Protein AF-0000000084920391 (afdb_homodimer)

Organism: Cellulophaga lytica (strain ATCC 23178 / DSM 7489 / JCM 8516 / NBRC 14961 / NCIMB 1423 / VKM B-1433 / Cy l20) (NCBI:txid867900)

Structure (mmCIF, N/CA/C/O backbone):
data_AF-0000000084920391-model_v1
#
loop_
_entity.id
_entity.type
_entity.pdbx_description
1 polymer 'GCN5-related N-acetyltransferase'
#
loop_
_atom_site.group_PDB
_atom_site.id
_atom_site.type_symbol
_atom_site.label_atom_id
_atom_site.label_alt_id
_atom_site.label_comp_id
_atom_site.label_asym_id
_atom_site.label_entity_id
_atom_site.label_seq_id
_atom_site.pdbx_PDB_ins_code
_atom_site.Cartn_x
_atom_site.Cartn_y
_atom_site.Cartn_z
_atom_site.occupancy
_atom_site.B_iso_or_equiv
_atom_site.auth_seq_id
_atom_site.auth_comp_id
_atom_site.auth_asym_id
_atom_site.auth_atom_id
_atom_site.pdbx_PDB_model_num
ATOM 1 N N . MET A 1 1 ? 9.086 1.323 -17.797 1 44.91 1 MET A N 1
ATOM 2 C CA . MET A 1 1 ? 9.961 0.216 -18.188 1 44.91 1 MET A CA 1
ATOM 3 C C . MET A 1 1 ? 9.141 -0.984 -18.656 1 44.91 1 MET A C 1
ATOM 5 O O . MET A 1 1 ? 8.188 -1.39 -17.984 1 44.91 1 MET A O 1
ATOM 9 N N . ILE A 1 2 ? 9.18 -1.158 -19.969 1 53.44 2 ILE A N 1
ATOM 10 C CA . ILE A 1 2 ? 8.594 -2.352 -20.562 1 53.44 2 ILE A CA 1
ATOM 11 C C . ILE A 1 2 ? 9.312 -3.596 -20.047 1 53.44 2 ILE A C 1
ATOM 13 O O . ILE A 1 2 ? 10.547 -3.686 -20.125 1 53.44 2 ILE A O 1
ATOM 17 N N . HIS A 1 3 ? 8.734 -4.176 -18.906 1 64.56 3 HIS A N 1
ATOM 18 C CA . HIS A 1 3 ? 9.336 -5.414 -18.422 1 64.56 3 HIS A CA 1
ATOM 19 C C . HIS A 1 3 ? 9.148 -6.547 -19.422 1 64.56 3 HIS A C 1
ATOM 21 O O . HIS A 1 3 ? 8.055 -6.742 -19.953 1 64.56 3 HIS A O 1
ATOM 27 N N . ASN A 1 4 ? 10.172 -6.832 -20.219 1 66.38 4 ASN A N 1
ATOM 28 C CA . ASN A 1 4 ? 10.102 -7.961 -21.141 1 66.38 4 ASN A CA 1
ATOM 29 C C . ASN A 1 4 ? 9.984 -9.289 -20.391 1 66.38 4 ASN A C 1
ATOM 31 O O . ASN A 1 4 ? 10.984 -9.82 -19.906 1 66.38 4 ASN A O 1
ATOM 35 N N . VAL A 1 5 ? 8.773 -9.734 -20.203 1 73.75 5 VAL A N 1
ATOM 36 C CA . VAL A 1 5 ? 8.523 -10.93 -19.406 1 73.75 5 VAL A CA 1
ATOM 37 C C . VAL A 1 5 ? 8.305 -12.133 -20.312 1 73.75 5 VAL A C 1
ATOM 39 O O . VAL A 1 5 ? 7.66 -13.109 -19.922 1 73.75 5 VAL A O 1
ATOM 42 N N . ASP A 1 6 ? 8.867 -12.258 -21.5 1 72.81 6 ASP A N 1
ATOM 43 C CA . ASP A 1 6 ? 8.539 -13.266 -22.5 1 72.81 6 ASP A CA 1
ATOM 44 C C . ASP A 1 6 ? 9.109 -14.633 -22.109 1 72.81 6 ASP A C 1
ATOM 46 O O . ASP A 1 6 ? 8.641 -15.664 -22.594 1 72.81 6 ASP A O 1
ATOM 50 N N . ASN A 1 7 ? 9.742 -14.773 -21.016 1 76.31 7 ASN A N 1
ATOM 51 C CA . ASN A 1 7 ? 10.43 -16.047 -20.859 1 76.31 7 ASN A CA 1
ATOM 52 C C . ASN A 1 7 ? 10.352 -16.547 -19.422 1 76.31 7 ASN A C 1
ATOM 54 O O . ASN A 1 7 ? 11.266 -17.219 -18.938 1 76.31 7 ASN A O 1
ATOM 58 N N . LEU A 1 8 ? 9.266 -16.344 -18.812 1 94.94 8 LEU A N 1
ATOM 59 C CA . LEU A 1 8 ? 9.18 -16.891 -17.469 1 94.94 8 LEU A CA 1
ATOM 60 C C . LEU A 1 8 ? 8.602 -18.312 -17.5 1 94.94 8 LEU A C 1
ATOM 62 O O . LEU A 1 8 ? 7.383 -18.484 -17.422 1 94.94 8 LEU A O 1
ATOM 66 N N . LYS A 1 9 ? 9.562 -19.281 -17.656 1 95.81 9 LYS A N 1
ATOM 67 C CA . LYS A 1 9 ? 9.109 -20.672 -17.766 1 95.81 9 LYS A CA 1
ATOM 68 C C . LYS A 1 9 ? 10.188 -21.641 -17.297 1 95.81 9 LYS A C 1
ATOM 70 O O . LYS A 1 9 ? 11.367 -21.297 -17.266 1 95.81 9 LYS A O 1
ATOM 75 N N . ASP A 1 10 ? 9.766 -22.781 -16.812 1 95.25 10 ASP A N 1
ATOM 76 C CA . ASP A 1 10 ? 10.602 -23.953 -16.609 1 95.25 10 ASP A CA 1
ATOM 77 C C . ASP A 1 10 ? 9.867 -25.234 -17.047 1 95.25 10 ASP A C 1
ATOM 79 O O . ASP A 1 10 ? 8.992 -25.172 -17.906 1 95.25 10 ASP A O 1
ATOM 83 N N . ASN A 1 11 ? 10.312 -26.375 -16.562 1 95.88 11 ASN A N 1
ATOM 84 C CA . ASN A 1 11 ? 9.727 -27.625 -17.031 1 95.88 11 ASN A CA 1
ATOM 85 C C . ASN A 1 11 ? 8.383 -27.906 -16.359 1 95.88 11 ASN A C 1
ATOM 87 O O . ASN A 1 11 ? 7.672 -28.828 -16.75 1 95.88 11 ASN A O 1
ATOM 91 N N . VAL A 1 12 ? 7.992 -27.047 -15.445 1 96.94 12 VAL A N 1
ATOM 92 C CA . VAL A 1 12 ? 6.777 -27.297 -14.672 1 96.94 12 VAL A CA 1
ATOM 93 C C . VAL A 1 12 ? 5.727 -26.234 -15.008 1 96.94 12 VAL A C 1
ATOM 95 O O . VAL A 1 12 ? 4.555 -26.562 -15.195 1 96.94 12 VAL A O 1
ATOM 98 N N . VAL A 1 13 ? 6.164 -25 -15.164 1 98.12 13 VAL A N 1
ATOM 99 C CA . VAL A 1 13 ? 5.184 -23.922 -15.258 1 98.12 13 VAL A CA 1
ATOM 100 C C . VAL A 1 13 ? 5.688 -22.844 -16.234 1 98.12 13 VAL A C 1
ATOM 102 O O . VAL A 1 13 ? 6.895 -22.609 -16.328 1 98.12 13 VAL A O 1
ATOM 105 N N . GLN A 1 14 ? 4.77 -22.219 -16.969 1 97.88 14 GLN A N 1
ATOM 106 C CA . GLN A 1 14 ? 5.012 -21.062 -17.812 1 97.88 14 GLN A CA 1
ATOM 107 C C . GLN A 1 14 ? 4.059 -19.922 -17.469 1 97.88 14 GLN A C 1
ATOM 109 O O . GLN A 1 14 ? 2.859 -20.141 -17.281 1 97.88 14 GLN A O 1
ATOM 114 N N . LEU A 1 15 ? 4.625 -18.75 -17.344 1 98.31 15 LEU A N 1
ATOM 115 C CA . LEU A 1 15 ? 3.836 -17.547 -17.141 1 98.31 15 LEU A CA 1
ATOM 116 C C . LEU A 1 15 ? 3.703 -16.766 -18.453 1 98.31 15 LEU A C 1
ATOM 118 O O . LEU A 1 15 ? 4.707 -16.359 -19.047 1 98.31 15 LEU A O 1
ATOM 122 N N . ILE A 1 16 ? 2.473 -16.562 -18.844 1 97.25 16 ILE A N 1
ATOM 123 C CA . ILE A 1 16 ? 2.186 -15.914 -20.125 1 97.25 16 ILE A CA 1
ATOM 124 C C . ILE A 1 16 ? 1.481 -14.578 -19.875 1 97.25 16 ILE A C 1
ATOM 126 O O . ILE A 1 16 ? 0.445 -14.531 -19.203 1 97.25 16 ILE A O 1
ATOM 130 N N . PRO A 1 17 ? 2.021 -13.531 -20.422 1 96.5 17 PRO A N 1
ATOM 131 C CA . PRO A 1 17 ? 1.324 -12.258 -20.234 1 96.5 17 PRO A CA 1
ATOM 132 C C . PRO A 1 17 ? -0.152 -12.328 -20.609 1 96.5 17 PRO A C 1
ATOM 134 O O . PRO A 1 17 ? -0.493 -12.859 -21.672 1 96.5 17 PRO A O 1
ATOM 137 N N . LEU A 1 18 ? -1.004 -11.82 -19.781 1 96.5 18 LEU A N 1
ATOM 138 C CA . LEU A 1 18 ? -2.445 -11.898 -19.984 1 96.5 18 LEU A CA 1
ATOM 139 C C . LEU A 1 18 ? -2.861 -11.102 -21.219 1 96.5 18 LEU A C 1
ATOM 141 O O . LEU A 1 18 ? -2.355 -10 -21.453 1 96.5 18 LEU A O 1
ATOM 145 N N . LYS A 1 19 ? -3.711 -11.633 -21.906 1 96.44 19 LYS A N 1
ATOM 146 C CA . LYS A 1 19 ? -4.383 -11.016 -23.047 1 96.44 19 LYS A CA 1
ATOM 147 C C . LYS A 1 19 ? -5.875 -11.336 -23.047 1 96.44 19 LYS A C 1
ATOM 149 O O . LYS A 1 19 ? -6.34 -12.148 -22.234 1 96.44 19 LYS A O 1
ATOM 154 N N . GLU A 1 20 ? -6.559 -10.719 -23.922 1 97.25 20 GLU A N 1
ATOM 155 C CA . GLU A 1 20 ? -8.008 -10.883 -24 1 97.25 20 GLU A CA 1
ATOM 156 C C . GLU A 1 20 ? -8.383 -12.344 -24.219 1 97.25 20 GLU A C 1
ATOM 158 O O . GLU A 1 20 ? -9.375 -12.828 -23.672 1 97.25 20 GLU A O 1
ATOM 163 N N . LYS A 1 21 ? -7.637 -13.008 -24.953 1 97.5 21 LYS A N 1
ATOM 164 C CA . LYS A 1 21 ? -7.941 -14.398 -25.281 1 97.5 21 LYS A CA 1
ATOM 165 C C . LYS A 1 21 ? -7.961 -15.266 -24.016 1 97.5 21 LYS A C 1
ATOM 167 O O . LYS A 1 21 ? -8.57 -16.344 -24.016 1 97.5 21 LYS A O 1
ATOM 172 N N . HIS A 1 22 ? -7.289 -14.883 -23.016 1 98.31 22 HIS A N 1
ATOM 173 C CA . HIS A 1 22 ? -7.172 -15.695 -21.812 1 98.31 22 HIS A CA 1
ATOM 174 C C . HIS A 1 22 ? -8.461 -15.672 -21 1 98.31 22 HIS A C 1
ATOM 176 O O . HIS A 1 22 ? -8.648 -16.5 -20.094 1 98.31 22 HIS A O 1
ATOM 182 N N . ILE A 1 23 ? -9.344 -14.727 -21.312 1 98.62 23 ILE A N 1
ATOM 183 C CA . ILE A 1 23 ? -10.625 -14.68 -20.625 1 98.62 23 ILE A CA 1
ATOM 184 C C . ILE A 1 23 ? -11.352 -16.016 -20.781 1 98.62 23 ILE A C 1
ATOM 186 O O . ILE A 1 23 ? -11.742 -16.641 -19.797 1 98.62 23 ILE A O 1
ATOM 190 N N . ASP A 1 24 ? -11.414 -16.453 -22.016 1 98.44 24 ASP A N 1
ATOM 191 C CA . ASP A 1 24 ? -12.102 -17.719 -22.297 1 98.44 24 ASP A CA 1
ATOM 192 C C . ASP A 1 24 ? -11.32 -18.891 -21.734 1 98.44 24 ASP A C 1
ATOM 194 O O . ASP A 1 24 ? -11.914 -19.859 -21.234 1 98.44 24 ASP A O 1
ATOM 198 N N . LEU A 1 25 ? -10.047 -18.844 -21.797 1 98.31 25 LEU A N 1
ATOM 199 C CA . LEU A 1 25 ? -9.188 -19.938 -21.391 1 98.31 25 LEU A CA 1
ATOM 200 C C . LEU A 1 25 ? -9.188 -20.109 -19.875 1 98.31 25 LEU A C 1
ATOM 202 O O . LEU A 1 25 ? -9.023 -21.219 -19.359 1 98.31 25 LEU A O 1
ATOM 206 N N . LEU A 1 26 ? -9.453 -19.031 -19.125 1 98.69 26 LEU A N 1
ATOM 207 C CA . LEU A 1 26 ? -9.367 -19.047 -17.672 1 98.69 26 LEU A CA 1
ATOM 208 C C . LEU A 1 26 ? -10.75 -19.188 -17.047 1 98.69 26 LEU A C 1
ATOM 210 O O . LEU A 1 26 ? -10.867 -19.516 -15.852 1 98.69 26 LEU A O 1
ATOM 214 N N . TRP A 1 27 ? -11.82 -19 -17.812 1 98.69 27 TRP A N 1
ATOM 215 C CA . TRP A 1 27 ? -13.172 -19.016 -17.281 1 98.69 27 TRP A CA 1
ATOM 216 C C . TRP A 1 27 ? -13.477 -20.344 -16.594 1 98.69 27 TRP A C 1
ATOM 218 O O . TRP A 1 27 ? -14.008 -20.375 -15.484 1 98.69 27 TRP A O 1
ATOM 228 N N . PRO A 1 28 ? -13.086 -21.5 -17.219 1 98.12 28 PRO A N 1
ATOM 229 C CA . PRO A 1 28 ? -13.383 -22.781 -16.547 1 98.12 28 PRO A CA 1
ATOM 230 C C . PRO A 1 28 ? -12.695 -22.906 -15.195 1 98.12 28 PRO A C 1
ATOM 232 O O . PRO A 1 28 ? -13.211 -23.594 -14.305 1 98.12 28 PRO A O 1
ATOM 235 N N . ILE A 1 29 ? -11.602 -22.297 -15 1 98.12 29 ILE A N 1
ATOM 236 C CA . ILE A 1 29 ? -10.859 -22.328 -13.75 1 98.12 29 ILE A CA 1
ATOM 237 C C . ILE A 1 29 ? -11.492 -21.375 -12.742 1 98.12 29 ILE A C 1
ATOM 239 O O . ILE A 1 29 ? -11.695 -21.734 -11.578 1 98.12 29 ILE A O 1
ATOM 243 N N . ALA A 1 30 ? -11.812 -20.141 -13.227 1 98.19 30 ALA A N 1
ATOM 244 C CA . ALA A 1 30 ? -12.398 -19.109 -12.375 1 98.19 30 ALA A CA 1
ATOM 245 C C . ALA A 1 30 ? -13.664 -19.625 -11.695 1 98.19 30 ALA A C 1
ATOM 247 O O . ALA A 1 30 ? -13.953 -19.25 -10.555 1 98.19 30 ALA A O 1
ATOM 248 N N . GLN A 1 31 ? -14.297 -20.484 -12.352 1 97.81 31 GLN A N 1
ATOM 249 C CA . GLN A 1 31 ? -15.562 -21 -11.844 1 97.81 31 GLN A CA 1
ATOM 250 C C . GLN A 1 31 ? -15.344 -21.922 -10.648 1 97.81 31 GLN A C 1
ATOM 252 O O . GLN A 1 31 ? -16.297 -22.25 -9.922 1 97.81 31 GLN A O 1
ATOM 257 N N . GLN A 1 32 ? -14.156 -22.312 -10.438 1 97.19 32 GLN A N 1
ATOM 258 C CA . GLN A 1 32 ? -13.844 -23.266 -9.375 1 97.19 32 GLN A CA 1
ATOM 259 C C . GLN A 1 32 ? -13.273 -22.562 -8.148 1 97.19 32 GLN A C 1
ATOM 261 O O . GLN A 1 32 ? -13.008 -23.188 -7.125 1 97.19 32 GLN A O 1
ATOM 266 N N . ILE A 1 33 ? -13.148 -21.297 -8.281 1 95.62 33 ILE A N 1
ATOM 267 C CA . ILE A 1 33 ? -12.391 -20.578 -7.254 1 95.62 33 ILE A CA 1
ATOM 268 C C . ILE A 1 33 ? -13.203 -19.391 -6.742 1 95.62 33 ILE A C 1
ATOM 270 O O . ILE A 1 33 ? -13.906 -18.734 -7.512 1 95.62 33 ILE A O 1
ATOM 274 N N . ASP A 1 34 ? -13.102 -19.078 -5.473 1 96.44 34 ASP A N 1
ATOM 275 C CA . ASP A 1 34 ? -13.688 -17.891 -4.871 1 96.44 34 ASP A CA 1
ATOM 276 C C . ASP A 1 34 ? -12.609 -16.938 -4.371 1 96.44 34 ASP A C 1
ATOM 278 O O . ASP A 1 34 ? -12.258 -16.953 -3.191 1 96.44 34 ASP A O 1
ATOM 282 N N . VAL A 1 35 ? -12.172 -16.094 -5.234 1 95.06 35 VAL A N 1
ATOM 283 C CA . VAL A 1 35 ? -11.094 -15.164 -4.879 1 95.06 35 VAL A CA 1
ATOM 284 C C . VAL A 1 35 ? -11.617 -14.086 -3.936 1 95.06 35 VAL A C 1
ATOM 286 O O . VAL A 1 35 ? -10.844 -13.438 -3.232 1 95.06 35 VAL A O 1
ATOM 289 N N . HIS A 1 36 ? -12.93 -13.836 -3.932 1 96.38 36 HIS A N 1
ATOM 290 C CA . HIS A 1 36 ? -13.555 -12.789 -3.131 1 96.38 36 HIS A CA 1
ATOM 291 C C . HIS A 1 36 ? -13.586 -13.172 -1.655 1 96.38 36 HIS A C 1
ATOM 293 O O . HIS A 1 36 ? -13.836 -12.328 -0.794 1 96.38 36 HIS A O 1
ATOM 299 N N . LYS A 1 37 ? -13.297 -14.406 -1.36 1 96.56 37 LYS A N 1
ATOM 300 C CA . LYS A 1 37 ? -13.25 -14.898 0.015 1 96.56 37 LYS A CA 1
ATOM 301 C C . LYS A 1 37 ? -12.164 -14.188 0.817 1 96.56 37 LYS A C 1
ATOM 303 O O . LYS A 1 37 ? -12.367 -13.852 1.987 1 96.56 37 LYS A O 1
ATOM 308 N N . TYR A 1 38 ? -11.039 -13.883 0.144 1 96.56 38 TYR A N 1
ATOM 309 C CA . TYR A 1 38 ? -9.891 -13.352 0.865 1 96.56 38 TYR A CA 1
ATOM 310 C C . TYR A 1 38 ? -9.445 -12.016 0.275 1 96.56 38 TYR A C 1
ATOM 312 O O . TYR A 1 38 ? -8.422 -11.461 0.679 1 96.56 38 TYR A O 1
ATOM 320 N N . GLY A 1 39 ? -10.148 -11.516 -0.684 1 95.69 39 GLY A N 1
ATOM 321 C CA . GLY A 1 39 ? -9.773 -10.266 -1.318 1 95.69 39 GLY A CA 1
ATOM 322 C C . GLY A 1 39 ? -10.969 -9.477 -1.827 1 95.69 39 GLY A C 1
ATOM 323 O O . GLY A 1 39 ? -12.109 -9.922 -1.716 1 95.69 39 GLY A O 1
ATOM 324 N N . SER A 1 40 ? -10.648 -8.352 -2.418 1 94.5 40 SER A N 1
ATOM 325 C CA . SER A 1 40 ? -11.711 -7.438 -2.814 1 94.5 40 SER A CA 1
ATOM 326 C C . SER A 1 40 ? -12.195 -7.727 -4.234 1 94.5 40 SER A C 1
ATOM 328 O O . SER A 1 40 ? -13.18 -7.141 -4.691 1 94.5 40 SER A O 1
ATOM 330 N N . ASN A 1 41 ? -11.531 -8.609 -4.965 1 96.25 41 ASN A N 1
ATOM 331 C CA . ASN A 1 41 ? -11.898 -8.914 -6.344 1 96.25 41 ASN A CA 1
ATOM 332 C C . ASN A 1 41 ? -12.945 -10.023 -6.41 1 96.25 41 ASN A C 1
ATOM 334 O O . ASN A 1 41 ? -13.055 -10.836 -5.488 1 96.25 41 ASN A O 1
ATOM 338 N N . ASP A 1 42 ? -13.711 -9.984 -7.457 1 97.38 42 ASP A N 1
ATOM 339 C CA . ASP A 1 42 ? -14.75 -10.977 -7.719 1 97.38 42 ASP A CA 1
ATOM 340 C C . ASP A 1 42 ? -14.711 -11.438 -9.172 1 97.38 42 ASP A C 1
ATOM 342 O O . ASP A 1 42 ? -14.898 -10.633 -10.086 1 97.38 42 ASP A O 1
ATOM 346 N N . ILE A 1 43 ? -14.5 -12.703 -9.352 1 98.31 43 ILE A N 1
ATOM 347 C CA . ILE A 1 43 ? -14.422 -13.234 -10.711 1 98.31 43 ILE A CA 1
ATOM 348 C C . ILE A 1 43 ? -15.484 -14.312 -10.906 1 98.31 43 ILE A C 1
ATOM 350 O O . ILE A 1 43 ? -15.297 -15.258 -11.672 1 98.31 43 ILE A O 1
ATOM 354 N N . SER A 1 44 ? -16.594 -14.203 -10.203 1 97.62 44 SER A N 1
ATOM 355 C CA . SER A 1 44 ? -17.578 -15.266 -10.086 1 97.62 44 SER A CA 1
ATOM 356 C C . SER A 1 44 ? -18.469 -15.328 -11.32 1 97.62 44 SER A C 1
ATOM 358 O O . SER A 1 44 ? -19.219 -16.297 -11.508 1 97.62 44 SER A O 1
ATOM 360 N N . THR A 1 45 ? -18.5 -14.32 -12.156 1 98.44 45 THR A N 1
ATOM 361 C CA . THR A 1 45 ? -19.203 -14.336 -13.438 1 98.44 45 THR A CA 1
ATOM 362 C C . THR A 1 45 ? -18.25 -14.016 -14.578 1 98.44 45 THR A C 1
ATOM 364 O O . THR A 1 45 ? -17.188 -13.445 -14.359 1 98.44 45 THR A O 1
ATOM 367 N N . LEU A 1 46 ? -18.688 -14.391 -15.727 1 98.44 46 LEU A N 1
ATOM 368 C CA . LEU A 1 46 ? -17.844 -14.117 -16.891 1 98.44 46 LEU A CA 1
ATOM 369 C C . LEU A 1 46 ? -17.594 -12.617 -17.031 1 98.44 46 LEU A C 1
ATOM 371 O O . LEU A 1 46 ? -16.484 -12.195 -17.375 1 98.44 46 LEU A O 1
ATOM 375 N N . LYS A 1 47 ? -18.578 -11.867 -16.766 1 98.62 47 LYS A N 1
ATOM 376 C CA . LYS A 1 47 ? -18.453 -10.414 -16.828 1 98.62 47 LYS A CA 1
ATOM 377 C C . LYS A 1 47 ? -17.438 -9.906 -15.812 1 98.62 47 LYS A C 1
ATOM 379 O O . LYS A 1 47 ? -16.594 -9.055 -16.125 1 98.62 47 LYS A O 1
ATOM 384 N N . LYS A 1 48 ? -17.5 -10.445 -14.648 1 98.44 48 LYS A N 1
ATOM 385 C CA . LYS A 1 48 ? -16.594 -10.031 -13.586 1 98.44 48 LYS A CA 1
ATOM 386 C C . LYS A 1 48 ? -15.156 -10.453 -13.891 1 98.44 48 LYS A C 1
ATOM 388 O O . LYS A 1 48 ? -14.219 -9.688 -13.656 1 98.44 48 LYS A O 1
ATOM 393 N N . LEU A 1 49 ? -15.039 -11.656 -14.422 1 98.75 49 LEU A N 1
ATOM 394 C CA . LEU A 1 49 ? -13.711 -12.094 -14.844 1 98.75 49 LEU A CA 1
ATOM 395 C C . LEU A 1 49 ? -13.164 -11.195 -15.945 1 98.75 49 LEU A C 1
ATOM 397 O O . LEU A 1 49 ? -12 -10.805 -15.906 1 98.75 49 LEU A O 1
ATOM 401 N N . THR A 1 50 ? -13.984 -10.906 -16.891 1 98.75 50 THR A N 1
ATOM 402 C CA . THR A 1 50 ? -13.594 -10.047 -18 1 98.75 50 THR A CA 1
ATOM 403 C C . THR A 1 50 ? -13.102 -8.695 -17.484 1 98.75 50 THR A C 1
ATOM 405 O O . THR A 1 50 ? -12.023 -8.234 -17.875 1 98.75 50 THR A O 1
ATOM 408 N N . ASN A 1 51 ? -13.836 -8.133 -16.609 1 98.38 51 ASN A N 1
ATOM 409 C CA . ASN A 1 51 ? -13.453 -6.852 -16.031 1 98.38 51 ASN A CA 1
ATOM 410 C C . ASN A 1 51 ? -12.156 -6.961 -15.234 1 98.38 51 ASN A C 1
ATOM 412 O O . ASN A 1 51 ? -11.305 -6.07 -15.297 1 98.38 51 ASN A O 1
ATOM 416 N N . TYR A 1 52 ? -12.109 -8.016 -14.516 1 98.19 52 TYR A N 1
ATOM 417 C CA . TYR A 1 52 ? -10.914 -8.281 -13.719 1 98.19 52 TYR A CA 1
ATOM 418 C C . TYR A 1 52 ? -9.672 -8.328 -14.602 1 98.19 52 TYR A C 1
ATOM 420 O O . TYR A 1 52 ? -8.664 -7.684 -14.297 1 98.19 52 TYR A O 1
ATOM 428 N N . ILE A 1 53 ? -9.742 -9.016 -15.68 1 98.44 53 ILE A N 1
ATOM 429 C CA . ILE A 1 53 ? -8.609 -9.195 -16.594 1 98.44 53 ILE A CA 1
ATOM 430 C C . ILE A 1 53 ? -8.312 -7.891 -17.312 1 98.44 53 ILE A C 1
ATOM 432 O O . ILE A 1 53 ? -7.152 -7.492 -17.438 1 98.44 53 ILE A O 1
ATOM 436 N N . HIS A 1 54 ? -9.305 -7.227 -17.734 1 98.31 54 HIS A N 1
ATOM 437 C CA . HIS A 1 54 ? -9.109 -5.953 -18.406 1 98.31 54 HIS A CA 1
ATOM 438 C C . HIS A 1 54 ? -8.422 -4.941 -17.5 1 98.31 54 HIS A C 1
ATOM 440 O O . HIS A 1 54 ? -7.488 -4.25 -17.922 1 98.31 54 HIS A O 1
ATOM 446 N N . THR A 1 55 ? -8.844 -4.875 -16.297 1 97.44 55 THR A N 1
ATOM 447 C CA . THR A 1 55 ? -8.242 -3.961 -15.32 1 97.44 55 THR A CA 1
ATOM 448 C C . THR A 1 55 ? -6.773 -4.297 -15.102 1 97.44 55 THR A C 1
ATOM 450 O O . THR A 1 55 ? -5.93 -3.4 -15.031 1 97.44 55 THR A O 1
ATOM 453 N N . ALA A 1 56 ? -6.539 -5.562 -15.008 1 97.31 56 ALA A N 1
ATOM 454 C CA . ALA A 1 56 ? -5.168 -6.016 -14.789 1 97.31 56 ALA A CA 1
ATOM 455 C C . ALA A 1 56 ? -4.277 -5.637 -15.969 1 97.31 56 ALA A C 1
ATOM 457 O O . ALA A 1 56 ? -3.158 -5.148 -15.781 1 97.31 56 ALA A O 1
ATOM 458 N N . ILE A 1 57 ? -4.754 -5.824 -17.141 1 96.88 57 ILE A N 1
ATOM 459 C CA . ILE A 1 57 ? -3.998 -5.57 -18.375 1 96.88 57 ILE A CA 1
ATOM 460 C C . ILE A 1 57 ? -3.752 -4.074 -18.531 1 96.88 57 ILE A C 1
ATOM 462 O O . ILE A 1 57 ? -2.682 -3.656 -18.969 1 96.88 57 ILE A O 1
ATOM 466 N N . GLU A 1 58 ? -4.664 -3.281 -18.094 1 96.62 58 GLU A N 1
ATOM 467 C CA . GLU A 1 58 ? -4.605 -1.838 -18.312 1 96.62 58 GLU A CA 1
ATOM 468 C C . GLU A 1 58 ? -3.787 -1.153 -17.219 1 96.62 58 GLU A C 1
ATOM 470 O O . GLU A 1 58 ? -3.359 -0.008 -17.375 1 96.62 58 GLU A O 1
ATOM 475 N N . ASP A 1 59 ? -3.65 -1.843 -16.172 1 95.62 59 ASP A N 1
ATOM 476 C CA . ASP A 1 59 ? -2.914 -1.248 -15.062 1 95.62 59 ASP A CA 1
ATOM 477 C C . ASP A 1 59 ? -1.432 -1.105 -15.398 1 95.62 59 ASP A C 1
ATOM 479 O O . ASP A 1 59 ? -0.729 -2.104 -15.57 1 95.62 59 ASP A O 1
ATOM 483 N N . LYS A 1 60 ? -0.896 0.061 -15.359 1 93.62 60 LYS A N 1
ATOM 484 C CA . LYS A 1 60 ? 0.472 0.34 -15.781 1 93.62 60 LYS A CA 1
ATOM 485 C C . LYS A 1 60 ? 1.48 -0.116 -14.734 1 93.62 60 LYS A C 1
ATOM 487 O O . LYS A 1 60 ? 2.68 -0.193 -15.008 1 93.62 60 LYS A O 1
ATOM 492 N N . ASN A 1 61 ? 1.021 -0.381 -13.617 1 95.56 61 ASN A N 1
ATOM 493 C CA . ASN A 1 61 ? 1.911 -0.799 -12.539 1 95.56 61 ASN A CA 1
ATOM 494 C C . ASN A 1 61 ? 1.765 -2.287 -12.242 1 95.56 61 ASN A C 1
ATOM 496 O O . ASN A 1 61 ? 1.933 -2.711 -11.094 1 95.56 61 ASN A O 1
ATOM 500 N N . SER A 1 62 ? 1.362 -3.025 -13.25 1 96.75 62 SER A N 1
ATOM 501 C CA . SER A 1 62 ? 1.215 -4.465 -13.078 1 96.75 62 SER A CA 1
ATOM 502 C C . SER A 1 62 ? 1.643 -5.223 -14.328 1 96.75 62 SER A C 1
ATOM 504 O O . SER A 1 62 ? 1.672 -4.656 -15.422 1 96.75 62 SER A O 1
ATOM 506 N N . ILE A 1 63 ? 2.059 -6.398 -14.156 1 96.88 63 ILE A N 1
ATOM 507 C CA . ILE A 1 63 ? 2.283 -7.387 -15.203 1 96.88 63 ILE A CA 1
ATOM 508 C C . ILE A 1 63 ? 1.52 -8.672 -14.875 1 96.88 63 ILE A C 1
ATOM 510 O O . ILE A 1 63 ? 2.023 -9.531 -14.156 1 96.88 63 ILE A O 1
ATOM 514 N N . PRO A 1 64 ? 0.315 -8.797 -15.422 1 97.62 64 PRO A N 1
ATOM 515 C CA . PRO A 1 64 ? -0.504 -9.977 -15.141 1 97.62 64 PRO A CA 1
ATOM 516 C C . PRO A 1 64 ? -0.18 -11.156 -16.062 1 97.62 64 PRO A C 1
ATOM 518 O O . PRO A 1 64 ? 0.137 -10.961 -17.234 1 97.62 64 PRO A O 1
ATOM 521 N N . PHE A 1 65 ? -0.338 -12.367 -15.469 1 98.25 65 PHE A N 1
ATOM 522 C CA . PHE A 1 65 ? 0.011 -13.578 -16.203 1 98.25 65 PHE A CA 1
ATOM 523 C C . PHE A 1 65 ? -1.109 -14.602 -16.125 1 98.25 65 PHE A C 1
ATOM 525 O O . PHE A 1 65 ? -1.758 -14.742 -15.086 1 98.25 65 PHE A O 1
ATOM 532 N N . ALA A 1 66 ? -1.255 -15.273 -17.219 1 98.31 66 ALA A N 1
ATOM 533 C CA . ALA A 1 66 ? -1.881 -16.594 -17.156 1 98.31 66 ALA A CA 1
ATOM 534 C C . ALA A 1 66 ? -0.865 -17.672 -16.781 1 98.31 66 ALA A C 1
ATOM 536 O O . ALA A 1 66 ? 0.278 -17.641 -17.234 1 98.31 66 ALA A O 1
ATOM 537 N N . VAL A 1 67 ? -1.318 -18.578 -16.016 1 98.44 67 VAL A N 1
ATOM 538 C CA . VAL A 1 67 ? -0.447 -19.656 -15.547 1 98.44 67 VAL A CA 1
ATOM 539 C C . VAL A 1 67 ? -0.721 -20.922 -16.359 1 98.44 67 VAL A C 1
ATOM 541 O O . VAL A 1 67 ? -1.852 -21.422 -16.391 1 98.44 67 VAL A O 1
ATOM 544 N N . PHE A 1 68 ? 0.304 -21.438 -16.969 1 98.06 68 PHE A N 1
ATOM 545 C CA . PHE A 1 68 ? 0.216 -22.641 -17.781 1 98.06 68 PHE A CA 1
ATOM 546 C C . PHE A 1 68 ? 1.023 -23.766 -17.156 1 98.06 68 PHE A C 1
ATOM 548 O O . PHE A 1 68 ? 2.23 -23.641 -16.953 1 98.06 68 PHE A O 1
ATOM 555 N N . ASP A 1 69 ? 0.352 -24.844 -16.844 1 98.25 69 ASP A N 1
ATOM 556 C CA . ASP A 1 69 ? 1.02 -26.031 -16.312 1 98.25 69 ASP A CA 1
ATOM 557 C C . ASP A 1 69 ? 1.613 -26.875 -17.422 1 98.25 69 ASP A C 1
ATOM 559 O O . ASP A 1 69 ? 0.878 -27.5 -18.203 1 98.25 69 ASP A O 1
ATOM 563 N N . MET A 1 70 ? 2.889 -26.969 -17.422 1 97.44 70 MET A N 1
ATOM 564 C CA . MET A 1 70 ? 3.596 -27.672 -18.5 1 97.44 70 MET A CA 1
ATOM 565 C C . MET A 1 70 ? 3.398 -29.172 -18.391 1 97.44 70 MET A C 1
ATOM 567 O O . MET A 1 70 ? 3.5 -29.891 -19.391 1 97.44 70 MET A O 1
ATOM 571 N N . ARG A 1 71 ? 3.135 -29.688 -17.281 1 97.38 71 ARG A N 1
ATOM 572 C CA . ARG A 1 71 ? 2.98 -31.125 -17.062 1 97.38 71 ARG A CA 1
ATOM 573 C C . ARG A 1 71 ? 1.646 -31.625 -17.594 1 97.38 71 ARG A C 1
ATOM 575 O O . ARG A 1 71 ? 1.561 -32.719 -18.125 1 97.38 71 ARG A O 1
ATOM 582 N N . THR A 1 72 ? 0.64 -30.75 -17.5 1 96.94 72 THR A N 1
ATOM 583 C CA . THR A 1 72 ? -0.694 -31.156 -17.922 1 96.94 72 THR A CA 1
ATOM 584 C C . THR A 1 72 ? -1.096 -30.422 -19.203 1 96.94 72 THR A C 1
ATOM 586 O O . THR A 1 72 ? -2.172 -30.672 -19.75 1 96.94 72 THR A O 1
ATOM 589 N N . SER A 1 73 ? -0.287 -29.453 -19.688 1 97.56 73 SER A N 1
ATOM 590 C CA . SER A 1 73 ? -0.547 -28.656 -20.875 1 97.56 73 SER A CA 1
ATOM 591 C C . SER A 1 73 ? -1.894 -27.938 -20.781 1 97.56 73 SER A C 1
ATOM 593 O O . SER A 1 73 ? -2.717 -28.031 -21.703 1 97.56 73 SER A O 1
ATOM 595 N N . ALA A 1 74 ? -2.076 -27.297 -19.672 1 97.69 74 ALA A N 1
ATOM 596 C CA . ALA A 1 74 ? -3.346 -26.625 -19.422 1 97.69 74 ALA A CA 1
ATOM 597 C C . ALA A 1 74 ? -3.129 -25.312 -18.656 1 97.69 74 ALA A C 1
ATOM 599 O O . ALA A 1 74 ? -2.238 -25.219 -17.812 1 97.69 74 ALA A O 1
ATOM 600 N N . TYR A 1 75 ? -3.984 -24.359 -19.031 1 98.19 75 TYR A N 1
ATOM 601 C CA . TYR A 1 75 ? -4.059 -23.188 -18.172 1 98.19 75 TYR A CA 1
ATOM 602 C C . TYR A 1 75 ? -4.68 -23.531 -16.828 1 98.19 75 TYR A C 1
ATOM 604 O O . TYR A 1 75 ? -5.641 -24.297 -16.75 1 98.19 75 TYR A O 1
ATOM 612 N N . VAL A 1 76 ? -4.098 -22.906 -15.742 1 98.5 76 VAL A N 1
ATOM 613 C CA . VAL A 1 76 ? -4.574 -23.375 -14.445 1 98.5 76 VAL A CA 1
ATOM 614 C C . VAL A 1 76 ? -4.859 -22.172 -13.547 1 98.5 76 VAL A C 1
ATOM 616 O O . VAL A 1 76 ? -5.281 -22.344 -12.398 1 98.5 76 VAL A O 1
ATOM 619 N N . GLY A 1 77 ? -4.637 -20.906 -13.992 1 98.38 77 GLY A N 1
ATOM 620 C CA . GLY A 1 77 ? -4.926 -19.75 -13.164 1 98.38 77 G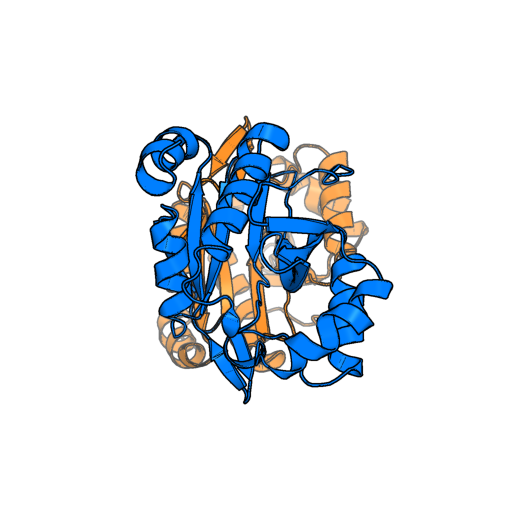LY A CA 1
ATOM 621 C C . GLY A 1 77 ? -4.211 -18.5 -13.617 1 98.38 77 GLY A C 1
ATOM 622 O O . GLY A 1 77 ? -3.906 -18.344 -14.797 1 98.38 77 GLY A O 1
ATOM 623 N N . SER A 1 78 ? -4.047 -17.594 -12.68 1 98.44 78 SER A N 1
ATOM 624 C CA . SER A 1 78 ? -3.42 -16.297 -12.961 1 98.44 78 SER A CA 1
ATOM 625 C C . SER A 1 78 ? -2.627 -15.805 -11.758 1 98.44 78 SER A C 1
ATOM 627 O O . SER A 1 78 ? -2.881 -16.219 -10.625 1 98.44 78 SER A O 1
ATOM 629 N N . THR A 1 79 ? -1.648 -15.008 -12.008 1 98.31 79 THR A N 1
ATOM 630 C CA . THR A 1 79 ? -0.844 -14.297 -11.023 1 98.31 79 THR A CA 1
ATOM 631 C C . THR A 1 79 ? -0.337 -12.977 -11.594 1 98.31 79 THR A C 1
ATOM 633 O O . THR A 1 79 ? -0.593 -12.656 -12.758 1 98.31 79 THR A O 1
ATOM 636 N N . ARG A 1 80 ? 0.327 -12.188 -10.68 1 97.44 80 ARG A N 1
ATOM 637 C CA . ARG A 1 80 ? 0.679 -10.844 -11.148 1 97.44 80 ARG A CA 1
ATOM 638 C C . ARG A 1 80 ? 1.845 -10.273 -10.344 1 97.44 80 ARG A C 1
ATOM 640 O O . ARG A 1 80 ? 1.938 -10.492 -9.133 1 97.44 80 ARG A O 1
ATOM 647 N N . PHE A 1 81 ? 2.834 -9.672 -11.148 1 98.44 81 PHE A N 1
ATOM 648 C CA . PHE A 1 81 ? 3.508 -8.562 -10.492 1 98.44 81 PHE A CA 1
ATOM 649 C C . PHE A 1 81 ? 2.588 -7.352 -10.383 1 98.44 81 PHE A C 1
ATOM 651 O O . PHE A 1 81 ? 2.018 -6.914 -11.383 1 98.44 81 PHE A O 1
ATOM 658 N N . GLY A 1 82 ? 2.371 -6.871 -9.25 1 98.06 82 GLY A N 1
ATOM 659 C CA . GLY A 1 82 ? 1.533 -5.695 -9.062 1 98.06 82 GLY A CA 1
ATOM 660 C C . GLY A 1 82 ? 2.15 -4.664 -8.141 1 98.06 82 GLY A C 1
ATOM 661 O O . GLY A 1 82 ? 3.195 -4.91 -7.535 1 98.06 82 GLY A O 1
ATOM 662 N N . ASN A 1 83 ? 1.506 -3.48 -8.156 1 97.81 83 ASN A N 1
ATOM 663 C CA . ASN A 1 83 ? 2.029 -2.369 -7.371 1 97.81 83 ASN A CA 1
ATOM 664 C C . ASN A 1 83 ? 3.521 -2.164 -7.609 1 97.81 83 ASN A C 1
ATOM 666 O O . ASN A 1 83 ? 4.301 -2.064 -6.66 1 97.81 83 ASN A O 1
ATOM 670 N N . ILE A 1 84 ? 3.85 -2.223 -8.867 1 97.69 84 ILE A N 1
ATOM 671 C CA . ILE A 1 84 ? 5.25 -2.045 -9.242 1 97.69 84 ILE A CA 1
ATOM 672 C C . ILE A 1 84 ? 5.672 -0.599 -8.992 1 97.69 84 ILE A C 1
ATOM 674 O O . ILE A 1 84 ? 5.09 0.33 -9.562 1 97.69 84 ILE A O 1
ATOM 678 N N . ASP A 1 85 ? 6.629 -0.415 -8.164 1 97.44 85 ASP A N 1
ATOM 679 C CA . ASP A 1 85 ? 7.184 0.892 -7.828 1 97.44 85 ASP A CA 1
ATOM 680 C C . ASP A 1 85 ? 8.648 0.99 -8.242 1 97.44 85 ASP A C 1
ATOM 682 O O . ASP A 1 85 ? 9.547 0.679 -7.461 1 97.44 85 ASP A O 1
ATOM 686 N N . ASP A 1 86 ? 8.844 1.453 -9.414 1 96.12 86 ASP A N 1
ATOM 687 C CA . ASP A 1 86 ? 10.188 1.506 -9.984 1 96.12 86 ASP A CA 1
ATOM 688 C C . ASP A 1 86 ? 11.078 2.484 -9.227 1 96.12 86 ASP A C 1
ATOM 690 O O . ASP A 1 86 ? 12.297 2.305 -9.156 1 96.12 86 ASP A O 1
ATOM 694 N N . LYS A 1 87 ? 10.445 3.469 -8.695 1 94.94 87 LYS A N 1
ATOM 695 C CA . LYS A 1 87 ? 11.195 4.477 -7.953 1 94.94 87 LYS A CA 1
ATOM 696 C C . LYS A 1 87 ? 11.773 3.895 -6.668 1 94.94 87 LYS A C 1
ATOM 698 O O . LYS A 1 87 ? 12.945 4.113 -6.352 1 94.94 87 LYS A O 1
ATOM 703 N N . ASN A 1 88 ? 11.008 3.127 -6 1 97.81 88 ASN A N 1
ATOM 704 C CA . ASN A 1 88 ? 11.414 2.58 -4.711 1 97.81 88 ASN A CA 1
ATOM 705 C C . ASN A 1 88 ? 11.938 1.151 -4.848 1 97.81 88 ASN A C 1
ATOM 707 O O . ASN A 1 88 ? 12.367 0.547 -3.865 1 97.81 88 ASN A O 1
ATOM 711 N N . LYS A 1 89 ? 11.812 0.569 -6.062 1 97.88 89 LYS A N 1
ATOM 712 C CA . LYS A 1 89 ? 12.312 -0.764 -6.383 1 97.88 89 LYS A CA 1
ATOM 713 C C . LYS A 1 89 ? 11.633 -1.829 -5.527 1 97.88 89 LYS A C 1
ATOM 715 O O . LYS A 1 89 ? 12.305 -2.693 -4.957 1 97.88 89 LYS A O 1
ATOM 720 N N . VAL A 1 90 ? 10.383 -1.7 -5.441 1 98.75 90 VAL A N 1
ATOM 721 C CA . VAL A 1 90 ? 9.547 -2.66 -4.73 1 98.75 90 VAL A CA 1
ATOM 722 C C . VAL A 1 90 ? 8.398 -3.111 -5.633 1 98.75 90 VAL A C 1
ATOM 724 O O . VAL A 1 90 ? 7.883 -2.324 -6.426 1 98.75 90 VAL A O 1
ATOM 727 N N . LEU A 1 91 ? 8.008 -4.32 -5.551 1 98.69 91 LEU A N 1
ATOM 728 C CA . LEU A 1 91 ? 6.793 -4.781 -6.223 1 98.69 91 LEU A CA 1
ATOM 729 C C . LEU A 1 91 ? 6.121 -5.891 -5.422 1 98.69 91 LEU A C 1
ATOM 731 O O . LEU A 1 91 ? 6.703 -6.422 -4.473 1 98.69 91 LEU A O 1
ATOM 735 N N . HIS A 1 92 ? 4.922 -6.125 -5.754 1 98.88 92 HIS A N 1
ATOM 736 C CA . HIS A 1 92 ? 4.152 -7.195 -5.129 1 98.88 92 HIS A CA 1
ATOM 737 C C . HIS A 1 92 ? 4.008 -8.391 -6.066 1 98.88 92 HIS A C 1
ATOM 739 O O . HIS A 1 92 ? 3.895 -8.219 -7.281 1 98.88 92 HIS A O 1
ATOM 745 N N . ILE A 1 93 ? 4.102 -9.484 -5.52 1 98.88 93 ILE A N 1
ATOM 746 C CA . ILE A 1 93 ? 3.564 -10.68 -6.168 1 98.88 93 ILE A CA 1
ATOM 747 C C . ILE A 1 93 ? 2.252 -11.078 -5.5 1 98.88 93 ILE A C 1
ATOM 749 O O . ILE A 1 93 ? 2.197 -11.25 -4.277 1 98.88 93 ILE A O 1
ATOM 753 N N . GLY A 1 94 ? 1.207 -11.133 -6.285 1 98.5 94 GLY A N 1
ATOM 754 C CA . GLY A 1 94 ? -0.107 -11.422 -5.734 1 98.5 94 GLY A CA 1
ATOM 755 C C . GLY A 1 94 ? -1.167 -11.625 -6.801 1 98.5 94 GLY A C 1
ATOM 756 O O . GLY A 1 94 ? -0.853 -11.992 -7.938 1 98.5 94 GLY A O 1
ATOM 757 N N . TRP A 1 95 ? -2.475 -11.539 -6.293 1 98.06 95 TRP A N 1
ATOM 758 C CA . TRP A 1 95 ? -3.604 -11.789 -7.184 1 98.06 95 TRP A CA 1
ATOM 759 C C . TRP A 1 95 ? -3.516 -13.18 -7.797 1 98.06 95 TRP A C 1
ATOM 761 O O . TRP A 1 95 ? -3.773 -13.359 -8.992 1 98.06 95 TRP A O 1
ATOM 771 N N . THR A 1 96 ? -3 -14.031 -7.004 1 97.94 96 THR A N 1
ATOM 772 C CA . THR A 1 96 ? -2.779 -15.383 -7.492 1 97.94 96 THR A CA 1
ATOM 773 C C . THR A 1 96 ? -3.996 -16.266 -7.219 1 97.94 96 THR A C 1
ATOM 775 O O . THR A 1 96 ? -4.488 -16.312 -6.09 1 97.94 96 THR A O 1
ATOM 778 N N . TRP A 1 97 ? -4.504 -16.828 -8.195 1 97.75 97 TRP A N 1
ATOM 779 C CA . TRP A 1 97 ? -5.512 -17.875 -8.062 1 97.75 97 TRP A CA 1
ATOM 780 C C . TRP A 1 97 ? -5.262 -19 -9.062 1 97.75 97 TRP A C 1
ATOM 782 O O . TRP A 1 97 ? -4.988 -18.75 -10.242 1 97.75 97 TRP A O 1
ATOM 792 N N . ILE A 1 98 ? -5.203 -20.156 -8.57 1 97.56 98 ILE A N 1
ATOM 793 C CA . ILE A 1 98 ? -4.922 -21.328 -9.391 1 97.56 98 ILE A CA 1
ATOM 794 C C . ILE A 1 98 ? -5.949 -22.422 -9.094 1 97.56 98 ILE A C 1
ATOM 796 O O . ILE A 1 98 ? -6.535 -22.453 -8.008 1 97.56 98 ILE A O 1
ATOM 800 N N . SER A 1 99 ? -6.09 -23.312 -9.992 1 96.94 99 SER A N 1
ATOM 801 C CA . SER A 1 99 ? -7.055 -24.406 -9.875 1 96.94 99 SER A CA 1
ATOM 802 C C . SER A 1 99 ? -6.789 -25.25 -8.633 1 96.94 99 SER A C 1
ATOM 804 O O . SER A 1 99 ? -5.637 -25.516 -8.305 1 96.94 99 SER A O 1
ATOM 806 N N . PRO A 1 100 ? -7.883 -25.672 -8.031 1 95.62 100 PRO A N 1
ATOM 807 C CA . PRO A 1 100 ? -7.719 -26.531 -6.859 1 95.62 100 PRO A CA 1
ATOM 808 C C . PRO A 1 100 ? -6.914 -27.797 -7.168 1 95.62 100 PRO A C 1
ATOM 810 O O . PRO A 1 100 ? -6.207 -28.312 -6.297 1 95.62 100 PRO A O 1
ATOM 813 N 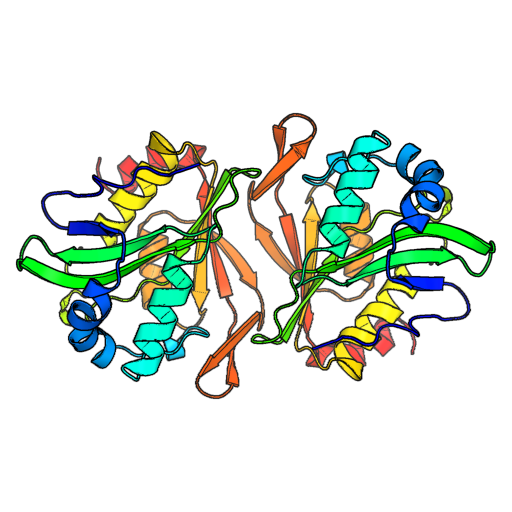N . LYS A 1 101 ? -6.945 -28.25 -8.344 1 94.25 101 LYS A N 1
ATOM 814 C CA . LYS A 1 101 ? -6.281 -29.5 -8.719 1 94.25 101 LYS A CA 1
ATOM 815 C C . LYS A 1 101 ? -4.762 -29.344 -8.68 1 94.25 101 LYS A C 1
ATOM 817 O O . LYS A 1 101 ? -4.031 -30.328 -8.703 1 94.25 101 LYS A O 1
ATOM 822 N N . THR A 1 102 ? -4.34 -28.141 -8.703 1 94.44 102 THR A N 1
ATOM 823 C CA . THR A 1 102 ? -2.9 -27.922 -8.703 1 94.44 102 THR A CA 1
ATOM 824 C C . THR A 1 102 ? -2.371 -27.812 -7.277 1 94.44 102 THR A C 1
ATOM 826 O O . THR A 1 102 ? -1.163 -27.703 -7.062 1 94.44 102 THR A O 1
ATOM 829 N N . GLN A 1 103 ? -3.268 -27.859 -6.316 1 87.94 103 GLN A N 1
ATOM 830 C CA . GLN A 1 103 ? -2.85 -27.734 -4.926 1 87.94 103 GLN A CA 1
ATOM 831 C C . GLN A 1 103 ? -1.952 -28.906 -4.512 1 87.94 103 GLN A C 1
ATOM 833 O O . GLN A 1 103 ? -2.234 -30.062 -4.836 1 87.94 103 GLN A O 1
ATOM 838 N N . GLY A 1 104 ? -0.819 -28.547 -3.92 1 89.31 104 GLY A N 1
ATOM 839 C CA . GLY A 1 104 ? 0.073 -29.578 -3.398 1 89.31 104 GLY A CA 1
ATOM 840 C C . GLY A 1 104 ? 0.968 -30.188 -4.461 1 89.31 104 GLY A C 1
ATOM 841 O O . GLY A 1 104 ? 1.67 -31.156 -4.203 1 89.31 104 GLY A O 1
ATOM 842 N N . THR A 1 105 ? 0.961 -29.641 -5.609 1 94 105 THR A N 1
ATOM 843 C CA . THR A 1 105 ? 1.727 -30.219 -6.711 1 94 105 THR A CA 1
ATOM 844 C C . THR A 1 105 ? 3.104 -29.578 -6.812 1 94 105 THR A C 1
ATOM 846 O O . THR A 1 105 ? 3.959 -30.031 -7.566 1 94 105 THR A O 1
ATOM 849 N N . GLY A 1 106 ? 3.285 -28.484 -6.082 1 95.12 106 GLY A N 1
ATOM 850 C CA . GLY A 1 106 ? 4.539 -27.75 -6.176 1 95.12 106 GLY A CA 1
ATOM 851 C C . GLY A 1 106 ? 4.512 -26.656 -7.23 1 95.12 106 GLY A C 1
ATOM 852 O O . GLY A 1 106 ? 5.449 -25.875 -7.336 1 95.12 106 GLY A O 1
ATOM 853 N N . LEU A 1 107 ? 3.467 -26.578 -8 1 97.5 107 LEU A N 1
ATOM 854 C CA . LEU A 1 107 ? 3.354 -25.609 -9.086 1 97.5 107 LEU A CA 1
ATOM 855 C C . LEU A 1 107 ? 3.529 -24.188 -8.57 1 97.5 107 LEU A C 1
ATOM 857 O O . LEU A 1 107 ? 4.309 -23.406 -9.125 1 97.5 107 LEU A O 1
ATOM 861 N N . ASN A 1 108 ? 2.822 -23.859 -7.52 1 97.88 108 ASN A N 1
ATOM 862 C CA . ASN A 1 108 ? 2.895 -22.516 -6.969 1 97.88 108 ASN A CA 1
ATOM 863 C C . ASN A 1 108 ? 4.309 -22.172 -6.508 1 97.88 108 ASN A C 1
ATOM 865 O O . ASN A 1 108 ? 4.781 -21.047 -6.723 1 97.88 108 ASN A O 1
ATOM 869 N N . HIS A 1 109 ? 4.922 -23.109 -5.914 1 97.56 109 HIS A N 1
ATOM 870 C CA . HIS A 1 109 ? 6.285 -22.906 -5.43 1 97.56 109 HIS A CA 1
ATOM 871 C C . HIS A 1 109 ? 7.242 -22.609 -6.582 1 97.56 109 HIS A C 1
ATOM 873 O O . HIS A 1 109 ? 8.047 -21.688 -6.508 1 97.56 109 HIS A O 1
ATOM 879 N N . LYS A 1 110 ? 7.141 -23.375 -7.605 1 96.94 110 LYS A N 1
ATOM 880 C CA . LYS A 1 110 ? 7.977 -23.188 -8.789 1 96.94 110 LYS A CA 1
ATOM 881 C C . LYS A 1 110 ? 7.66 -21.859 -9.477 1 96.94 110 LYS A C 1
ATOM 883 O O . 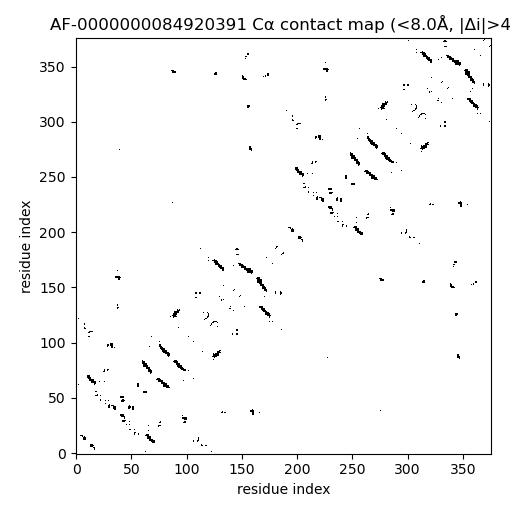LYS A 1 110 ? 8.562 -21.141 -9.906 1 96.94 110 LYS A O 1
ATOM 888 N N . MET A 1 111 ? 6.41 -21.578 -9.547 1 97.88 111 MET A N 1
ATOM 889 C CA . MET A 1 111 ? 5.957 -20.312 -10.133 1 97.88 111 MET A CA 1
ATOM 890 C C . MET A 1 111 ? 6.547 -19.125 -9.383 1 97.88 111 MET A C 1
ATOM 892 O O . MET A 1 111 ? 7.086 -18.203 -10 1 97.88 111 MET A O 1
ATOM 896 N N . LYS A 1 112 ? 6.516 -19.203 -8.102 1 98.5 112 LYS A N 1
ATOM 897 C CA . LYS A 1 112 ? 7.035 -18.109 -7.289 1 98.5 112 LYS A CA 1
ATOM 898 C C . LYS A 1 112 ? 8.555 -18.016 -7.387 1 98.5 112 LYS A C 1
ATOM 900 O O . LYS A 1 112 ? 9.133 -16.938 -7.328 1 98.5 112 LYS A O 1
ATOM 905 N N . TYR A 1 113 ? 9.188 -19.156 -7.523 1 98.19 113 TYR A N 1
ATOM 906 C CA . TYR A 1 113 ? 10.625 -19.156 -7.746 1 98.19 113 TYR A CA 1
ATOM 907 C C . TYR A 1 113 ? 10.984 -18.375 -9 1 98.19 113 TYR A C 1
ATOM 909 O O . TYR A 1 113 ? 11.883 -17.531 -8.984 1 98.19 113 TYR A O 1
ATOM 917 N N . LEU A 1 114 ? 10.273 -18.609 -10.086 1 97.62 114 LEU A N 1
ATOM 918 C CA . LEU A 1 114 ? 10.516 -17.906 -11.344 1 97.62 114 LEU A CA 1
ATOM 919 C C . LEU A 1 114 ? 10.289 -16.406 -11.18 1 97.62 114 LEU A C 1
ATOM 921 O O . LEU A 1 114 ? 11.094 -15.602 -11.648 1 97.62 114 LEU A O 1
ATOM 925 N N . MET A 1 115 ? 9.242 -16.078 -10.516 1 98.38 115 MET A N 1
ATOM 926 C CA . MET A 1 115 ? 8.883 -14.672 -10.359 1 98.38 115 MET A CA 1
ATOM 927 C C . MET A 1 115 ? 9.898 -13.945 -9.477 1 98.38 115 MET A C 1
ATOM 929 O O . MET A 1 115 ? 10.336 -12.844 -9.812 1 98.38 115 MET A O 1
ATOM 933 N N . LEU A 1 116 ? 10.242 -14.602 -8.422 1 98.56 116 LEU A N 1
ATOM 934 C CA . LEU A 1 116 ? 11.211 -14.008 -7.516 1 98.56 116 LEU A CA 1
ATOM 935 C C . LEU A 1 116 ? 12.57 -13.852 -8.195 1 98.56 116 LEU A C 1
ATOM 937 O O . LEU A 1 116 ? 13.219 -12.812 -8.062 1 98.56 116 LEU A O 1
ATOM 941 N N . THR A 1 117 ? 12.992 -14.859 -8.891 1 97.5 117 THR A N 1
ATOM 942 C CA . THR A 1 117 ? 14.25 -14.789 -9.625 1 97.5 117 THR A CA 1
ATOM 943 C C . THR A 1 117 ? 14.242 -13.625 -10.609 1 97.5 117 THR A C 1
ATOM 945 O O . THR A 1 117 ? 15.195 -12.844 -10.672 1 97.5 117 THR A O 1
ATOM 948 N N . TYR A 1 118 ? 13.18 -13.508 -11.297 1 97.56 118 TYR A N 1
ATOM 949 C CA . TYR A 1 118 ? 13.062 -12.438 -12.273 1 97.56 118 TYR A CA 1
ATOM 950 C C . TYR A 1 118 ? 13.094 -11.07 -11.594 1 97.56 118 TYR A C 1
ATOM 952 O O . TYR A 1 118 ? 13.797 -10.164 -12.039 1 97.56 118 TYR A O 1
ATOM 960 N N . ALA A 1 119 ? 12.336 -10.914 -10.547 1 97.88 119 ALA A N 1
ATOM 961 C CA . ALA A 1 119 ? 12.234 -9.641 -9.828 1 97.88 119 ALA A CA 1
ATOM 962 C C . ALA A 1 119 ? 13.602 -9.203 -9.305 1 97.88 119 ALA A C 1
ATOM 964 O O . ALA A 1 119 ? 13.984 -8.039 -9.453 1 97.88 119 ALA A O 1
ATOM 965 N N . PHE A 1 120 ? 14.352 -10.141 -8.766 1 98.31 120 PHE A N 1
ATOM 966 C CA . PHE A 1 120 ? 15.594 -9.789 -8.086 1 98.31 120 PHE A CA 1
ATOM 967 C C . PHE A 1 120 ? 16.766 -9.789 -9.062 1 98.31 120 PHE A C 1
ATOM 969 O O . PHE A 1 120 ? 17.641 -8.93 -8.984 1 98.31 120 PHE A O 1
ATOM 976 N N . GLU A 1 121 ? 16.781 -10.688 -9.969 1 96.69 121 GLU A N 1
ATOM 977 C CA . GLU A 1 121 ? 17.984 -10.875 -10.773 1 96.69 121 GLU A CA 1
ATOM 978 C C . GLU A 1 121 ? 17.859 -10.18 -12.125 1 96.69 121 GLU A C 1
ATOM 980 O O . GLU A 1 121 ? 18.859 -9.742 -12.703 1 96.69 121 GLU A O 1
ATOM 985 N N . ASN A 1 122 ? 16.719 -10.078 -12.664 1 95.75 122 ASN A N 1
ATOM 986 C CA . ASN A 1 122 ? 16.531 -9.438 -13.961 1 95.75 122 ASN A CA 1
ATOM 987 C C . ASN A 1 122 ? 16.094 -7.988 -13.812 1 95.75 122 ASN A C 1
ATOM 989 O O . ASN A 1 122 ? 16.656 -7.094 -14.453 1 95.75 122 ASN A O 1
ATOM 993 N N . LEU A 1 123 ? 15.125 -7.766 -12.938 1 95.56 123 LEU A N 1
ATOM 994 C CA . LEU A 1 123 ? 14.602 -6.414 -12.773 1 95.56 123 LEU A CA 1
ATOM 995 C C . LEU A 1 123 ? 15.398 -5.645 -11.727 1 95.56 123 LEU A C 1
ATOM 997 O O . LEU A 1 123 ? 15.297 -4.422 -11.633 1 95.56 123 LEU A O 1
ATOM 1001 N N . ASN A 1 124 ? 16.078 -6.34 -10.891 1 97.06 124 ASN A N 1
ATOM 1002 C CA . ASN A 1 124 ? 16.953 -5.758 -9.875 1 97.06 124 ASN A CA 1
ATOM 1003 C C . ASN A 1 124 ? 16.156 -4.945 -8.859 1 97.06 124 ASN A C 1
ATOM 1005 O O . ASN A 1 124 ? 16.562 -3.842 -8.484 1 97.06 124 ASN A O 1
ATOM 1009 N N . PHE A 1 125 ? 15.055 -5.465 -8.523 1 98.5 125 PHE A N 1
ATOM 1010 C CA . PHE A 1 125 ? 14.273 -4.84 -7.457 1 98.5 125 PHE A CA 1
ATOM 1011 C C . PHE A 1 125 ? 14.875 -5.156 -6.094 1 98.5 125 PHE A C 1
ATOM 1013 O O . PHE A 1 125 ? 15.586 -6.152 -5.938 1 98.5 125 PHE A O 1
ATOM 1020 N N . ASN A 1 126 ? 14.609 -4.289 -5.105 1 98.69 126 ASN A N 1
ATOM 1021 C CA . ASN A 1 126 ? 15.18 -4.406 -3.77 1 98.69 126 ASN A CA 1
ATOM 1022 C C . ASN A 1 126 ? 14.312 -5.266 -2.857 1 98.69 126 ASN A C 1
ATOM 1024 O O . ASN A 1 126 ? 14.812 -5.863 -1.902 1 98.69 126 ASN A O 1
ATOM 1028 N N . LYS A 1 127 ? 13.055 -5.309 -3.197 1 98.94 127 LYS A N 1
ATOM 1029 C CA . LYS A 1 127 ? 12.125 -5.988 -2.295 1 98.94 127 LYS A CA 1
ATOM 1030 C C . LYS A 1 127 ? 10.906 -6.516 -3.051 1 98.94 127 LYS A C 1
ATOM 1032 O O . LYS A 1 127 ? 10.398 -5.852 -3.959 1 98.94 127 LYS A O 1
ATOM 1037 N N . VAL A 1 128 ? 10.453 -7.645 -2.654 1 98.94 128 VAL A N 1
ATOM 1038 C CA . VAL A 1 128 ? 9.172 -8.195 -3.082 1 98.94 128 VAL A CA 1
ATOM 1039 C C . VAL A 1 128 ? 8.242 -8.344 -1.877 1 98.94 128 VAL A C 1
ATOM 1041 O O . VAL A 1 128 ? 8.664 -8.82 -0.819 1 98.94 128 VAL A O 1
ATOM 1044 N N . GLU A 1 129 ? 7.012 -7.906 -2.061 1 98.94 129 GLU A N 1
ATOM 1045 C CA . GLU A 1 129 ? 6.031 -7.938 -0.976 1 98.94 129 GLU A CA 1
ATOM 1046 C C . GLU A 1 129 ? 4.871 -8.867 -1.309 1 98.94 129 GLU A C 1
ATOM 1048 O O . GLU A 1 129 ? 4.531 -9.055 -2.48 1 98.94 129 GLU A O 1
ATOM 1053 N N . PHE A 1 130 ? 4.289 -9.422 -0.296 1 98.88 130 PHE A N 1
ATOM 1054 C CA . PHE A 1 130 ? 3.057 -10.203 -0.332 1 98.88 130 PHE A CA 1
ATOM 1055 C C . PHE A 1 130 ? 2.059 -9.688 0.696 1 98.88 130 PHE A C 1
ATOM 1057 O O . PHE A 1 130 ? 2.436 -9.336 1.817 1 98.88 130 PHE A O 1
ATOM 1064 N N . ARG A 1 131 ? 0.868 -9.594 0.316 1 98.88 131 ARG A N 1
ATOM 1065 C CA . ARG A 1 131 ? -0.239 -9.289 1.217 1 98.88 131 ARG A CA 1
ATOM 1066 C C . ARG A 1 131 ? -1.245 -10.43 1.254 1 98.88 131 ARG A C 1
ATOM 1068 O O . ARG A 1 131 ? -1.77 -10.836 0.214 1 98.88 131 ARG A O 1
ATOM 1075 N N . ILE A 1 132 ? -1.479 -10.914 2.465 1 98.75 132 ILE A N 1
ATOM 1076 C CA . ILE A 1 132 ? -2.309 -12.109 2.564 1 98.75 132 ILE A CA 1
ATOM 1077 C C . ILE A 1 132 ? -3.334 -11.938 3.682 1 98.75 132 ILE A C 1
ATOM 1079 O O . ILE A 1 132 ? -3.002 -11.453 4.766 1 98.75 132 ILE A O 1
ATOM 1083 N N . ASP A 1 133 ? -4.543 -12.367 3.406 1 98.69 133 ASP A N 1
ATOM 1084 C CA . ASP A 1 133 ? -5.555 -12.406 4.461 1 98.69 133 ASP A CA 1
ATOM 1085 C C . ASP A 1 133 ? -5.082 -13.258 5.641 1 98.69 133 ASP A C 1
ATOM 1087 O O . ASP A 1 133 ? -4.617 -14.383 5.453 1 98.69 133 ASP A O 1
ATOM 1091 N N . GLU A 1 134 ? -5.238 -12.664 6.801 1 98.62 134 GLU A N 1
ATOM 1092 C CA . GLU A 1 134 ? -4.812 -13.344 8.023 1 98.62 134 GLU A CA 1
ATOM 1093 C C . GLU A 1 134 ? -5.504 -14.703 8.164 1 98.62 134 GLU A C 1
ATOM 1095 O O . GLU A 1 134 ? -4.918 -15.648 8.688 1 98.62 134 GLU A O 1
ATOM 1100 N N . ARG A 1 135 ? -6.707 -14.891 7.617 1 98.12 135 ARG A N 1
ATOM 1101 C CA . ARG A 1 135 ? -7.496 -16.109 7.711 1 98.12 135 ARG A CA 1
ATOM 1102 C C . ARG A 1 135 ? -6.992 -17.172 6.73 1 98.12 135 ARG A C 1
ATOM 1104 O O . ARG A 1 135 ? -7.328 -18.344 6.852 1 98.12 135 ARG A O 1
ATOM 1111 N N . ASN A 1 136 ? -6.27 -16.734 5.703 1 97.69 136 ASN A N 1
ATOM 1112 C CA . ASN A 1 136 ? -5.801 -17.656 4.668 1 97.69 136 ASN A CA 1
ATOM 1113 C C . ASN A 1 136 ? -4.508 -18.359 5.078 1 97.69 136 ASN A C 1
ATOM 1115 O O . ASN A 1 136 ? -3.445 -18.078 4.52 1 97.69 136 ASN A O 1
ATOM 1119 N N . ILE A 1 137 ? -4.645 -19.25 5.945 1 97.69 137 ILE A N 1
ATOM 1120 C CA . ILE A 1 137 ? -3.506 -19.922 6.559 1 97.69 137 ILE A CA 1
ATOM 1121 C C . ILE A 1 137 ? -2.691 -20.641 5.48 1 97.69 137 ILE A C 1
ATOM 1123 O O . ILE A 1 137 ? -1.459 -20.625 5.52 1 97.69 137 ILE A O 1
ATOM 1127 N N . LYS A 1 138 ? -3.363 -21.219 4.52 1 95.31 138 LYS A N 1
ATOM 1128 C CA . LYS A 1 138 ? -2.689 -21.938 3.441 1 95.31 138 LYS A CA 1
ATOM 1129 C C . LYS A 1 138 ? -1.754 -21.016 2.668 1 95.31 138 LYS A C 1
ATOM 1131 O O . LYS A 1 138 ? -0.594 -21.359 2.428 1 95.31 138 LYS A O 1
ATOM 1136 N N . SER A 1 139 ? -2.225 -19.891 2.271 1 97.12 139 SER A N 1
ATOM 1137 C CA . SER A 1 139 ? -1.405 -18.938 1.539 1 97.12 139 SER A CA 1
ATOM 1138 C C . SER A 1 139 ? -0.269 -18.406 2.404 1 97.12 139 SER A C 1
ATOM 1140 O O . SER A 1 139 ? 0.85 -18.219 1.922 1 97.12 139 SER A O 1
ATOM 1142 N N . ARG A 1 140 ? -0.553 -18.172 3.682 1 98.5 140 ARG A N 1
ATOM 1143 C CA . ARG A 1 140 ? 0.492 -17.703 4.59 1 98.5 140 ARG A CA 1
ATOM 1144 C C . ARG A 1 140 ? 1.62 -18.734 4.691 1 98.5 140 ARG A C 1
ATOM 1146 O O . ARG A 1 140 ? 2.795 -18.375 4.582 1 98.5 140 ARG A O 1
ATOM 1153 N N . LYS A 1 141 ? 1.268 -19.953 4.828 1 97.69 141 LYS A N 1
ATOM 1154 C CA . LYS A 1 141 ? 2.27 -21.016 4.902 1 97.69 141 LYS A CA 1
ATOM 1155 C C . LYS A 1 141 ? 3.07 -21.094 3.605 1 97.69 141 LYS A C 1
ATOM 1157 O O . LYS A 1 141 ? 4.285 -21.312 3.633 1 97.69 141 LYS A O 1
ATOM 1162 N N . ALA A 1 1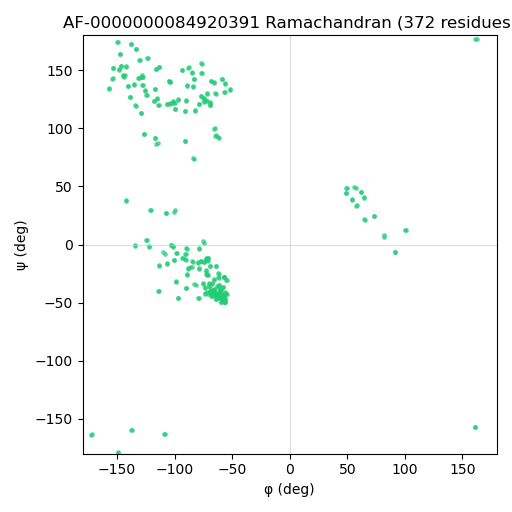42 ? 2.4 -20.984 2.482 1 97.5 142 ALA A N 1
ATOM 1163 C CA . ALA A 1 142 ? 3.062 -21.062 1.183 1 97.5 142 ALA A CA 1
ATOM 1164 C C . ALA A 1 142 ? 4.125 -19.969 1.047 1 97.5 142 ALA A C 1
ATOM 1166 O O . ALA A 1 142 ? 5.234 -20.234 0.58 1 97.5 142 ALA A O 1
ATOM 1167 N N . VAL A 1 143 ? 3.807 -18.797 1.457 1 98.38 143 VAL A N 1
ATOM 1168 C CA . VAL A 1 143 ? 4.734 -17.672 1.307 1 98.38 143 VAL A CA 1
ATOM 1169 C C . VAL A 1 143 ? 5.875 -17.812 2.312 1 98.38 143 VAL A C 1
ATOM 1171 O O . VAL A 1 143 ? 7.02 -17.469 2.01 1 98.38 143 VAL A O 1
ATOM 1174 N N . GLU A 1 144 ? 5.566 -18.266 3.457 1 98.31 144 GLU A N 1
ATOM 1175 C CA . GLU A 1 144 ? 6.609 -18.531 4.441 1 98.31 144 GLU A CA 1
ATOM 1176 C C . GLU A 1 144 ? 7.59 -19.594 3.941 1 98.31 144 GLU A C 1
ATOM 1178 O O . GLU A 1 144 ? 8.789 -19.5 4.195 1 98.31 144 GLU A O 1
ATOM 1183 N N . LYS A 1 145 ? 7.066 -20.516 3.225 1 97.31 145 LYS A N 1
ATOM 1184 C CA . LYS A 1 145 ? 7.898 -21.578 2.66 1 97.31 145 LYS A CA 1
ATOM 1185 C C . LYS A 1 145 ? 8.789 -21.031 1.545 1 97.31 145 LYS A C 1
ATOM 1187 O O . LYS A 1 145 ? 9.711 -21.719 1.095 1 97.31 145 LYS A O 1
ATOM 1192 N N . LEU A 1 146 ? 8.555 -19.875 1.107 1 98.25 146 LEU A N 1
ATOM 1193 C CA . LEU A 1 146 ? 9.422 -19.219 0.134 1 98.25 146 LEU A CA 1
ATOM 1194 C C . LEU A 1 146 ? 10.594 -18.531 0.827 1 98.25 146 LEU A C 1
ATOM 1196 O O . LEU A 1 146 ? 11.516 -18.047 0.165 1 98.25 146 LEU A O 1
ATOM 1200 N N . GLY A 1 147 ? 10.477 -18.359 2.129 1 98.5 147 GLY A N 1
ATOM 1201 C CA . GLY A 1 147 ? 11.484 -17.641 2.873 1 98.5 147 GLY A CA 1
ATOM 1202 C C . GLY A 1 147 ? 11.086 -16.203 3.182 1 98.5 147 GLY A C 1
ATOM 1203 O O . GLY A 1 147 ? 11.914 -15.398 3.619 1 98.5 147 GLY A O 1
ATOM 1204 N N . ALA A 1 148 ? 9.875 -15.875 2.996 1 98.88 148 ALA A N 1
ATOM 1205 C CA . ALA A 1 148 ? 9.414 -14.516 3.268 1 98.88 148 ALA A CA 1
ATOM 1206 C C . ALA A 1 148 ? 9.234 -14.289 4.766 1 98.88 148 ALA A C 1
ATOM 1208 O O . ALA A 1 148 ? 8.828 -15.195 5.496 1 98.88 148 ALA A O 1
ATOM 1209 N N . SER A 1 149 ? 9.469 -13.07 5.195 1 98.75 149 SER A N 1
ATOM 1210 C CA . SER A 1 149 ? 9.328 -12.695 6.598 1 98.75 149 SER A CA 1
ATOM 1211 C C . SER A 1 149 ? 8.047 -11.906 6.832 1 98.75 149 SER A C 1
ATOM 1213 O O . SER A 1 149 ? 7.691 -11.039 6.031 1 98.75 149 SER A O 1
ATOM 1215 N N . LEU A 1 150 ? 7.379 -12.18 7.922 1 98.88 150 LEU A N 1
ATOM 1216 C CA . LEU A 1 150 ? 6.234 -11.383 8.344 1 98.88 150 LEU A CA 1
ATOM 1217 C C . LEU A 1 150 ? 6.688 -10.039 8.906 1 98.88 150 LEU A C 1
ATOM 1219 O O . LEU A 1 150 ? 7.457 -9.992 9.875 1 98.88 150 LEU A O 1
ATOM 1223 N N . GLU A 1 151 ? 6.207 -9.023 8.344 1 98.94 151 GLU A N 1
ATOM 1224 C CA . GLU A 1 151 ? 6.664 -7.691 8.734 1 98.94 151 GLU A CA 1
ATOM 1225 C C . GLU A 1 151 ? 5.605 -6.965 9.555 1 98.94 151 GLU A C 1
ATOM 1227 O O . GLU A 1 151 ? 5.898 -5.957 10.211 1 98.94 151 GLU A O 1
ATOM 1232 N N . GLY A 1 152 ? 4.391 -7.449 9.531 1 98.81 152 GLY A N 1
ATOM 1233 C CA . GLY A 1 152 ? 3.299 -6.875 10.305 1 98.81 152 GLY A CA 1
ATOM 1234 C C . GLY A 1 152 ? 1.929 -7.289 9.797 1 98.81 152 GLY A C 1
ATOM 1235 O O . GLY A 1 152 ? 1.818 -8.047 8.836 1 98.81 152 GLY A O 1
ATOM 1236 N N . ILE A 1 153 ? 0.914 -6.84 10.5 1 98.88 153 ILE A N 1
ATOM 1237 C CA . ILE A 1 153 ? -0.476 -7.129 10.164 1 98.88 153 ILE A CA 1
ATOM 1238 C C . ILE A 1 153 ? -1.277 -5.828 10.125 1 98.88 153 ILE A C 1
ATOM 1240 O O . ILE A 1 153 ? -1.447 -5.168 11.156 1 98.88 153 ILE A O 1
ATOM 1244 N N . LEU A 1 154 ? -1.735 -5.438 8.969 1 98.88 154 LEU A N 1
ATOM 1245 C CA . LEU A 1 154 ? -2.594 -4.27 8.812 1 98.88 154 LEU A CA 1
ATOM 1246 C C . LEU A 1 154 ? -4.035 -4.598 9.195 1 98.88 154 LEU A C 1
ATOM 1248 O O . LEU A 1 154 ? -4.672 -5.445 8.57 1 98.88 154 LEU A O 1
ATOM 1252 N N . ARG A 1 155 ? -4.527 -3.912 10.133 1 98.81 155 ARG A N 1
ATOM 1253 C CA . ARG A 1 155 ? -5.855 -4.207 10.656 1 98.81 155 ARG A CA 1
ATOM 1254 C C . ARG A 1 155 ? -6.941 -3.691 9.719 1 98.81 155 ARG A C 1
ATOM 1256 O O . ARG A 1 155 ? -6.91 -2.529 9.305 1 98.81 155 ARG A O 1
ATOM 1263 N N . GLN A 1 156 ? -7.855 -4.551 9.352 1 98.81 156 GLN A N 1
ATOM 1264 C CA . GLN A 1 156 ? -9.109 -4.219 8.688 1 98.81 156 GLN A CA 1
ATOM 1265 C C . GLN A 1 156 ? -8.875 -3.299 7.492 1 98.81 156 GLN A C 1
ATOM 1267 O O . GLN A 1 156 ? -9.547 -2.279 7.34 1 98.81 156 GLN A O 1
ATOM 1272 N N . ASN A 1 157 ? -7.934 -3.623 6.629 1 98.75 157 ASN A N 1
ATOM 1273 C CA . ASN A 1 157 ? -7.559 -2.691 5.57 1 98.75 157 ASN A CA 1
ATOM 1274 C C . ASN A 1 157 ? -8.148 -3.105 4.223 1 98.75 157 ASN A C 1
ATOM 1276 O O . ASN A 1 157 ? -7.98 -2.4 3.227 1 98.75 157 ASN A O 1
ATOM 1280 N N . VAL A 1 158 ? -8.883 -4.195 4.184 1 98.5 158 VAL A N 1
ATOM 1281 C CA . VAL A 1 158 ? -9.516 -4.656 2.951 1 98.5 158 VAL A CA 1
ATOM 1282 C C . VAL A 1 158 ? -10.914 -5.184 3.256 1 98.5 158 VAL A C 1
ATOM 1284 O O . VAL A 1 158 ? -11.109 -5.898 4.242 1 98.5 158 VAL A O 1
ATOM 1287 N N . ILE A 1 159 ? -11.828 -4.812 2.436 1 97.75 159 ILE A N 1
ATOM 1288 C CA . ILE A 1 159 ? -13.172 -5.367 2.539 1 97.75 159 ILE A CA 1
ATOM 1289 C C . ILE A 1 159 ? -13.328 -6.516 1.545 1 97.75 159 ILE A C 1
ATOM 1291 O O . ILE A 1 159 ? -13.086 -6.348 0.348 1 97.75 159 ILE A O 1
ATOM 1295 N N . THR A 1 160 ? -13.711 -7.676 2.049 1 97.44 160 THR A N 1
ATOM 1296 C CA . THR A 1 160 ? -13.891 -8.859 1.21 1 97.44 160 THR A CA 1
ATOM 1297 C C . THR A 1 160 ? -15.367 -9.203 1.063 1 97.44 160 THR A C 1
ATOM 1299 O O . THR A 1 160 ? -16.234 -8.344 1.259 1 97.44 160 THR A O 1
ATOM 1302 N N . LYS A 1 161 ? -15.625 -10.375 0.657 1 95.5 161 LYS A N 1
ATOM 1303 C CA . LYS A 1 161 ? -17 -10.836 0.444 1 95.5 161 LYS A CA 1
ATOM 1304 C C . LYS A 1 161 ? -17.828 -10.672 1.712 1 95.5 161 LYS A C 1
ATOM 1306 O O . LYS A 1 161 ? -17.344 -10.906 2.818 1 95.5 161 LYS A O 1
ATOM 1311 N N . ASN A 1 162 ? -19.047 -10.227 1.534 1 95.12 162 ASN A N 1
ATOM 1312 C CA . ASN A 1 162 ? -20.016 -10.062 2.613 1 95.12 162 ASN A CA 1
ATOM 1313 C C . ASN A 1 162 ? -19.562 -9 3.611 1 95.12 162 ASN A C 1
ATOM 1315 O O . ASN A 1 162 ? -19.797 -9.133 4.812 1 95.12 162 ASN A O 1
ATOM 1319 N N . ASN A 1 163 ? -18.734 -8.133 3.248 1 95.25 163 ASN A N 1
ATOM 1320 C CA . ASN A 1 163 ? -18.328 -6.949 3.998 1 95.25 163 ASN A CA 1
ATOM 1321 C C . ASN A 1 163 ? -17.422 -7.316 5.176 1 95.25 163 ASN A C 1
ATOM 1323 O O . ASN A 1 163 ? -17.422 -6.629 6.199 1 95.25 163 ASN A O 1
ATOM 1327 N N . ILE A 1 164 ? -16.812 -8.43 4.98 1 97.06 164 ILE A N 1
ATOM 1328 C CA . ILE A 1 164 ? -15.836 -8.812 5.996 1 97.06 164 ILE A CA 1
ATOM 1329 C C . ILE A 1 164 ? -14.602 -7.922 5.891 1 97.06 164 ILE A C 1
ATOM 1331 O O . ILE A 1 164 ? -14.055 -7.73 4.805 1 97.06 164 ILE A O 1
ATOM 1335 N N . LYS A 1 165 ? -14.211 -7.383 7.016 1 97.75 165 LYS A N 1
ATOM 1336 C CA . LYS A 1 165 ? -13 -6.57 7.066 1 97.75 165 LYS A CA 1
ATOM 1337 C C . LYS A 1 165 ? -11.781 -7.422 7.398 1 97.75 165 LYS A C 1
ATOM 1339 O O . LYS A 1 165 ? -11.633 -7.895 8.531 1 97.75 165 LYS A O 1
ATOM 1344 N N . ARG A 1 166 ? -10.969 -7.453 6.453 1 97.5 166 ARG A N 1
ATOM 1345 C CA . ARG A 1 166 ? -9.797 -8.328 6.516 1 97.5 166 ARG A CA 1
ATOM 1346 C C . ARG A 1 166 ? -8.617 -7.617 7.16 1 97.5 166 ARG A C 1
ATOM 1348 O O . ARG A 1 166 ? -8.398 -6.422 6.93 1 97.5 166 ARG A O 1
ATOM 1355 N N . ASN A 1 167 ? -7.91 -8.391 8.062 1 98.75 167 ASN A N 1
ATOM 1356 C CA . ASN A 1 167 ? -6.531 -8.039 8.383 1 98.75 167 ASN A CA 1
ATOM 1357 C C . ASN A 1 167 ? -5.555 -8.609 7.359 1 98.75 167 ASN A C 1
ATOM 1359 O O . ASN A 1 167 ? -5.68 -9.773 6.961 1 98.75 167 ASN A O 1
ATOM 1363 N N . SER A 1 168 ? -4.578 -7.809 6.918 1 98.88 168 SER A N 1
ATOM 1364 C CA . SER A 1 168 ? -3.617 -8.273 5.922 1 98.88 168 SER A CA 1
ATOM 1365 C C . SER A 1 168 ? -2.252 -8.531 6.555 1 98.88 168 SER A C 1
ATOM 1367 O O . SER A 1 168 ? -1.639 -7.621 7.113 1 98.88 168 SER A O 1
ATOM 1369 N N . CYS A 1 169 ? -1.802 -9.734 6.438 1 98.94 169 CYS A N 1
ATOM 1370 C CA . CYS A 1 169 ? -0.422 -10.062 6.781 1 98.94 169 CYS A CA 1
ATOM 1371 C C . CYS A 1 169 ? 0.54 -9.562 5.711 1 98.94 169 CYS A C 1
ATOM 1373 O O . CYS A 1 169 ? 0.383 -9.875 4.531 1 98.94 169 CYS A O 1
ATOM 1375 N N . CYS A 1 170 ? 1.484 -8.812 6.164 1 98.94 170 CYS A N 1
ATOM 1376 C CA . CYS A 1 170 ? 2.479 -8.258 5.25 1 98.94 170 CYS A CA 1
ATOM 1377 C C . CYS A 1 170 ? 3.768 -9.07 5.293 1 98.94 170 CYS A C 1
ATOM 1379 O O . CYS A 1 170 ? 4.438 -9.125 6.324 1 98.94 170 CYS A O 1
ATOM 1381 N N . TYR A 1 171 ? 4.098 -9.664 4.164 1 98.94 171 TYR A N 1
ATOM 1382 C CA . TYR A 1 171 ? 5.348 -10.398 4.039 1 98.94 171 TYR A CA 1
ATOM 1383 C C . TYR A 1 171 ? 6.289 -9.711 3.057 1 98.94 171 TYR A C 1
ATOM 1385 O O . TYR A 1 171 ? 5.844 -9.008 2.145 1 98.94 171 TYR A O 1
ATOM 1393 N N . GLY A 1 172 ? 7.586 -9.914 3.266 1 98.94 172 GLY A N 1
ATOM 1394 C CA . GLY A 1 172 ? 8.562 -9.344 2.355 1 98.94 172 GLY A CA 1
ATOM 1395 C C . GLY A 1 172 ? 9.812 -10.188 2.213 1 98.94 172 GLY A C 1
ATOM 1396 O O . GLY A 1 172 ? 10.164 -10.945 3.117 1 98.94 172 GLY A O 1
ATOM 1397 N N . ILE A 1 173 ? 10.445 -10.133 1.098 1 98.94 173 ILE A N 1
ATOM 1398 C CA . ILE A 1 173 ? 11.781 -10.664 0.818 1 98.94 173 ILE A CA 1
ATOM 1399 C C . ILE A 1 173 ? 12.672 -9.555 0.267 1 98.94 173 ILE A C 1
ATOM 1401 O O . ILE A 1 173 ? 12.289 -8.844 -0.669 1 98.94 173 ILE A O 1
ATOM 1405 N N . LEU A 1 174 ? 13.82 -9.406 0.856 1 98.88 174 LEU A N 1
ATOM 1406 C CA . LEU A 1 174 ? 14.789 -8.422 0.383 1 98.88 174 LEU A CA 1
ATOM 1407 C C . LEU A 1 174 ? 15.766 -9.055 -0.596 1 98.88 174 LEU A C 1
ATOM 1409 O O . LEU A 1 174 ? 16.109 -10.234 -0.468 1 98.88 174 LEU A O 1
ATOM 1413 N N . LYS A 1 175 ? 16.219 -8.234 -1.475 1 98.62 175 LYS A N 1
ATOM 1414 C CA . LYS A 1 175 ? 17.203 -8.695 -2.455 1 98.62 175 LYS A CA 1
ATOM 1415 C C . LYS A 1 175 ? 18.422 -9.312 -1.768 1 98.62 175 LYS A C 1
ATOM 1417 O O . LYS A 1 175 ? 18.938 -10.336 -2.213 1 98.62 175 LYS A O 1
ATOM 1422 N N . GLU A 1 176 ? 18.922 -8.727 -0.716 1 98.5 176 GLU A N 1
ATOM 1423 C CA . GLU A 1 176 ? 20.109 -9.188 -0.027 1 98.5 176 GLU A CA 1
ATOM 1424 C C . GLU A 1 176 ? 19.906 -10.57 0.588 1 98.5 176 GLU A C 1
ATOM 1426 O O . GLU A 1 176 ? 20.859 -11.266 0.91 1 98.5 176 GLU A O 1
ATOM 1431 N N . GLU A 1 177 ? 18.688 -10.961 0.75 1 98.69 177 GLU A N 1
ATOM 1432 C CA . GLU A 1 177 ? 18.359 -12.25 1.338 1 98.69 177 GLU A CA 1
ATOM 1433 C C 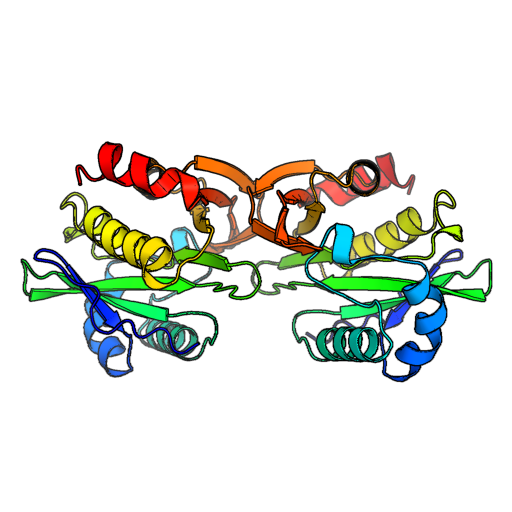. GLU A 1 177 ? 18.219 -13.328 0.263 1 98.69 177 GLU A C 1
ATOM 1435 O O . GLU A 1 177 ? 18.203 -14.523 0.572 1 98.69 177 GLU A O 1
ATOM 1440 N N . TRP A 1 178 ? 18.156 -12.977 -0.972 1 98.5 178 TRP A N 1
ATOM 1441 C CA . TRP A 1 178 ? 17.688 -13.844 -2.051 1 98.5 178 TRP A CA 1
ATOM 1442 C C . TRP A 1 178 ? 18.656 -15 -2.273 1 98.5 178 TRP A C 1
ATOM 1444 O O . TRP A 1 178 ? 18.234 -16.141 -2.445 1 98.5 178 TRP A O 1
ATOM 1454 N N . ALA A 1 179 ? 19.922 -14.766 -2.205 1 97.75 179 ALA A N 1
ATOM 1455 C CA . ALA A 1 179 ? 20.891 -15.828 -2.434 1 97.75 179 ALA A CA 1
ATOM 1456 C C . ALA A 1 179 ? 20.734 -16.953 -1.411 1 97.75 179 ALA A C 1
ATOM 1458 O O . ALA A 1 179 ? 20.734 -18.125 -1.769 1 97.75 179 ALA A O 1
ATOM 1459 N N . ILE A 1 180 ? 20.562 -16.578 -0.186 1 98.12 180 ILE A N 1
ATOM 1460 C CA . ILE A 1 180 ? 20.406 -17.562 0.884 1 98.12 180 ILE A CA 1
ATOM 1461 C C . ILE A 1 180 ? 19.062 -18.266 0.752 1 98.12 180 ILE A C 1
ATOM 1463 O O . ILE A 1 180 ? 18.969 -19.484 0.913 1 98.12 180 ILE A O 1
ATOM 1467 N N . ILE A 1 181 ? 18.062 -17.5 0.435 1 98.44 181 ILE A N 1
ATOM 1468 C CA . ILE A 1 181 ? 16.719 -18.047 0.284 1 98.44 181 ILE A CA 1
ATOM 1469 C C . ILE A 1 181 ? 16.688 -19.047 -0.862 1 98.44 181 ILE A C 1
ATOM 1471 O O . ILE A 1 181 ? 16.094 -20.125 -0.742 1 98.44 181 ILE A O 1
ATOM 1475 N N . LYS A 1 182 ? 17.328 -18.734 -1.939 1 97.12 182 LYS A N 1
ATOM 1476 C CA . LYS A 1 182 ? 17.406 -19.641 -3.076 1 97.12 182 LYS A CA 1
ATOM 1477 C C . LYS A 1 182 ? 18 -21 -2.662 1 97.12 182 LYS A C 1
ATOM 1479 O O . LYS A 1 182 ? 17.484 -22.047 -3.041 1 97.12 182 LYS A O 1
ATOM 1484 N N . GLN A 1 183 ? 18.953 -20.938 -1.888 1 96.38 183 GLN A N 1
ATOM 1485 C CA . GLN A 1 183 ? 19.641 -22.141 -1.444 1 96.38 183 GLN A CA 1
ATOM 1486 C C . GLN A 1 183 ? 18.797 -22.922 -0.431 1 96.38 183 GLN A C 1
ATOM 1488 O O . GLN A 1 183 ? 18.656 -24.141 -0.533 1 96.38 183 GLN A O 1
ATOM 1493 N N . GLN A 1 184 ? 18.219 -22.234 0.438 1 96.56 184 GLN A N 1
ATOM 1494 C CA . GLN A 1 184 ? 17.562 -22.859 1.582 1 96.56 184 GLN A CA 1
ATOM 1495 C C . GLN A 1 184 ? 16.172 -23.359 1.221 1 96.56 184 GLN A C 1
ATOM 1497 O O . GLN A 1 184 ? 15.719 -24.406 1.706 1 96.56 184 GLN A O 1
ATOM 1502 N N . PHE A 1 185 ? 15.531 -22.609 0.36 1 95 185 PHE A N 1
ATOM 1503 C CA . PHE A 1 185 ? 14.109 -22.875 0.182 1 95 185 PHE A CA 1
ATOM 1504 C C . PHE A 1 185 ? 13.828 -23.406 -1.215 1 95 185 PHE A C 1
ATOM 1506 O O . PHE A 1 185 ? 12.773 -24 -1.46 1 95 185 PHE A O 1
ATOM 1513 N N . PHE A 1 186 ? 14.75 -23.219 -2.143 1 94.12 186 PHE A N 1
ATOM 1514 C CA . PHE A 1 186 ? 14.508 -23.656 -3.512 1 94.12 186 PHE A CA 1
ATOM 1515 C C . PHE A 1 186 ? 15.578 -24.641 -3.965 1 94.12 186 PHE A C 1
ATOM 1517 O O . PHE A 1 186 ? 15.5 -25.203 -5.066 1 94.12 186 PHE A O 1
ATOM 1524 N N . ASN A 1 187 ? 16.516 -24.891 -3.109 1 87.19 187 ASN A N 1
ATOM 1525 C CA . ASN A 1 187 ? 17.594 -25.844 -3.355 1 87.19 187 ASN A CA 1
ATOM 1526 C C . ASN A 1 187 ? 18.328 -25.531 -4.652 1 87.19 187 ASN A C 1
ATOM 1528 O O . ASN A 1 187 ? 18.562 -26.422 -5.473 1 87.19 187 ASN A O 1
ATOM 1532 N N . THR A 1 188 ? 18.547 -24.375 -4.961 1 78.69 188 THR A N 1
ATOM 1533 C CA . THR A 1 188 ? 19.266 -23.922 -6.145 1 78.69 188 THR A CA 1
ATOM 1534 C C . THR A 1 188 ? 20.359 -22.922 -5.766 1 78.69 188 THR A C 1
ATOM 1536 O O . THR A 1 188 ? 20.219 -22.203 -4.766 1 78.69 188 THR A O 1
ATOM 1539 N N . MET B 1 1 ? -16.016 9.883 -6 1 45.03 1 MET B N 1
ATOM 1540 C CA . MET B 1 1 ? -16.672 10.727 -4.996 1 45.03 1 MET B CA 1
ATOM 1541 C C . MET B 1 1 ? -15.898 12.016 -4.785 1 45.03 1 MET B C 1
ATOM 1543 O O . MET B 1 1 ? -14.68 12 -4.613 1 45.03 1 MET B O 1
ATOM 1547 N N . ILE B 1 2 ? -16.5 13.078 -5.301 1 53.5 2 ILE B N 1
ATOM 1548 C CA . ILE B 1 2 ? -15.992 14.414 -5.051 1 53.5 2 ILE B CA 1
ATOM 1549 C C . ILE B 1 2 ? -16.062 14.727 -3.555 1 53.5 2 ILE B C 1
ATOM 1551 O O . ILE B 1 2 ? -17.125 14.586 -2.936 1 53.5 2 ILE B O 1
ATOM 1555 N N . HIS B 1 3 ? -14.898 14.422 -2.838 1 64.56 3 HIS B N 1
ATOM 1556 C CA . HIS B 1 3 ? -14.875 14.781 -1.422 1 64.56 3 HIS B CA 1
ATOM 1557 C C . HIS B 1 3 ? -14.938 16.297 -1.23 1 64.56 3 HIS B C 1
ATOM 1559 O O . HIS B 1 3 ? -14.234 17.031 -1.91 1 64.56 3 HIS B O 1
ATOM 1565 N N . ASN B 1 4 ? -16.125 16.812 -0.906 1 66.69 4 ASN B N 1
ATOM 1566 C CA . ASN B 1 4 ? -16.25 18.234 -0.611 1 66.69 4 ASN B CA 1
ATOM 1567 C C . ASN B 1 4 ? -15.484 18.625 0.651 1 66.69 4 ASN B C 1
ATOM 1569 O O . ASN B 1 4 ? -15.984 18.453 1.764 1 66.69 4 ASN B O 1
ATOM 1573 N N . VAL B 1 5 ? -14.266 19.062 0.469 1 75 5 VAL B N 1
ATOM 1574 C CA . VAL B 1 5 ? -13.383 19.344 1.598 1 75 5 VAL B CA 1
ATOM 1575 C C . VAL B 1 5 ? -13.352 20.844 1.87 1 75 5 VAL B C 1
ATOM 1577 O O . VAL B 1 5 ? -12.391 21.344 2.459 1 75 5 VAL B O 1
ATOM 1580 N N . ASP B 1 6 ? -14.352 21.656 1.594 1 73.25 6 ASP B N 1
ATOM 1581 C CA . ASP B 1 6 ? -14.305 23.109 1.626 1 73.25 6 ASP B CA 1
ATOM 1582 C C . ASP B 1 6 ? -14.328 23.625 3.062 1 73.25 6 ASP B C 1
ATOM 1584 O O . ASP B 1 6 ? -13.93 24.766 3.324 1 73.25 6 ASP B O 1
ATOM 1588 N N . ASN B 1 7 ? -14.328 22.797 4.023 1 76.81 7 ASN B N 1
ATOM 1589 C CA . ASN B 1 7 ? -14.562 23.391 5.34 1 76.81 7 ASN B CA 1
ATOM 1590 C C . ASN B 1 7 ? -13.711 22.703 6.414 1 76.81 7 ASN B C 1
ATOM 1592 O O . ASN B 1 7 ? -14.133 22.594 7.566 1 76.81 7 ASN B O 1
ATOM 1596 N N . LEU B 1 8 ? -12.547 22.375 6.066 1 95 8 LEU B N 1
ATOM 1597 C CA . LEU B 1 8 ? -11.719 21.812 7.125 1 95 8 LEU B CA 1
ATOM 1598 C C . LEU B 1 8 ? -10.93 22.906 7.836 1 95 8 LEU B C 1
ATOM 1600 O O . LEU B 1 8 ? -9.812 23.25 7.426 1 95 8 LEU B O 1
ATOM 1604 N N . LYS B 1 9 ? -11.609 23.469 8.898 1 95.88 9 LYS B N 1
ATOM 1605 C CA . LYS B 1 9 ? -10.961 24.562 9.609 1 95.88 9 LYS B CA 1
ATOM 1606 C C . LYS B 1 9 ? -11.445 24.641 11.055 1 95.88 9 LYS B C 1
ATOM 1608 O O . LYS B 1 9 ? -12.516 24.141 11.383 1 95.88 9 LYS B O 1
ATOM 1613 N N . ASP B 1 10 ? -10.602 25.141 11.914 1 95.25 10 ASP B N 1
ATOM 1614 C CA . ASP B 1 10 ? -10.953 25.609 13.258 1 95.25 10 ASP B CA 1
ATOM 1615 C C . ASP B 1 10 ? -10.258 26.922 13.578 1 95.25 10 ASP B C 1
ATOM 1617 O O . ASP B 1 10 ? -9.938 27.703 12.68 1 95.25 10 ASP B O 1
ATOM 1621 N N . ASN B 1 11 ? -10.148 27.25 14.859 1 95.94 11 ASN B N 1
ATOM 1622 C CA . ASN B 1 11 ? -9.586 28.547 15.227 1 95.94 11 ASN B CA 1
ATOM 1623 C C . ASN B 1 11 ? -8.07 28.547 15.133 1 95.94 11 ASN B C 1
ATOM 1625 O O . ASN B 1 11 ? -7.434 29.594 15.25 1 95.94 11 ASN B O 1
ATOM 1629 N N . VAL B 1 12 ? -7.492 27.406 14.82 1 97 12 VAL B N 1
ATOM 1630 C CA . VAL B 1 12 ? -6.039 27.297 14.82 1 97 12 VAL B CA 1
ATOM 1631 C C . VAL B 1 12 ? -5.535 27.062 13.398 1 97 12 VAL B C 1
ATOM 1633 O O . VAL B 1 12 ? -4.555 27.672 12.969 1 97 12 VAL B O 1
ATOM 1636 N N . VAL B 1 13 ? -6.254 26.25 12.648 1 98.19 13 VAL B N 1
ATOM 1637 C CA . VAL B 1 13 ? -5.707 25.812 11.367 1 98.19 13 VAL B CA 1
ATOM 1638 C C . VAL B 1 13 ? -6.832 25.688 10.344 1 98.19 13 VAL B C 1
ATOM 1640 O O . VAL B 1 13 ? -7.965 25.344 10.695 1 98.19 13 VAL B O 1
ATOM 1643 N N . GLN B 1 14 ? -6.539 26 9.086 1 97.94 14 GLN B N 1
ATOM 1644 C CA . GLN B 1 14 ? -7.402 25.781 7.93 1 97.94 14 GLN B CA 1
ATOM 1645 C C . GLN B 1 14 ? -6.68 24.984 6.844 1 97.94 14 GLN B C 1
ATOM 1647 O O . GLN B 1 14 ? -5.52 25.266 6.531 1 97.94 14 GLN B O 1
ATOM 1652 N N . LEU B 1 15 ? -7.355 23.969 6.348 1 98.31 15 LEU B N 1
ATOM 1653 C CA . LEU B 1 15 ? -6.855 23.203 5.215 1 98.31 15 LEU B CA 1
ATOM 1654 C C . LEU B 1 15 ? -7.531 23.641 3.92 1 98.31 15 LEU B C 1
ATOM 1656 O O . LEU B 1 15 ? -8.758 23.562 3.801 1 98.31 15 LEU B O 1
ATOM 1660 N N . ILE B 1 16 ? -6.715 24.062 2.988 1 97.31 16 ILE B N 1
ATOM 1661 C CA . ILE B 1 16 ? -7.219 24.594 1.725 1 97.31 16 ILE B CA 1
ATOM 1662 C C . ILE B 1 16 ? -6.793 23.688 0.576 1 97.31 16 ILE B C 1
ATOM 1664 O O . ILE B 1 16 ? -5.602 23.406 0.401 1 97.31 16 ILE B O 1
ATOM 1668 N N . PRO B 1 17 ? -7.754 23.25 -0.192 1 96.56 17 PRO B N 1
ATOM 1669 C CA . PRO B 1 17 ? -7.348 22.406 -1.328 1 96.56 17 PRO B CA 1
ATOM 1670 C C . PRO B 1 17 ? -6.258 23.062 -2.176 1 96.56 17 PRO B C 1
ATOM 1672 O O . PRO B 1 17 ? -6.352 24.25 -2.51 1 96.56 17 PRO B O 1
ATOM 1675 N N . LEU B 1 18 ? -5.242 22.312 -2.514 1 96.56 18 LEU B N 1
ATOM 1676 C CA . LEU B 1 18 ? -4.094 22.828 -3.25 1 96.56 18 LEU B CA 1
ATOM 1677 C C . LEU B 1 18 ? -4.504 23.266 -4.652 1 96.56 18 LEU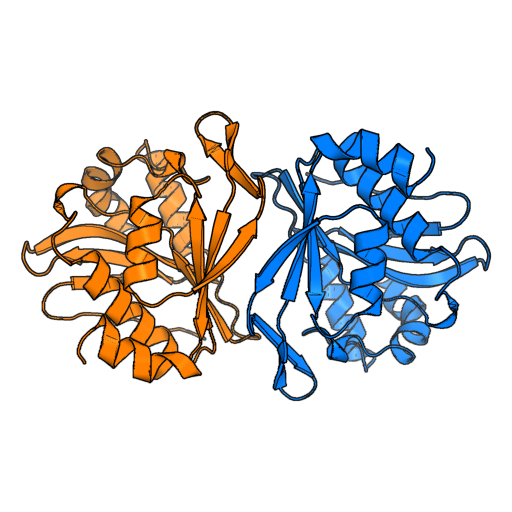 B C 1
ATOM 1679 O O . LEU B 1 18 ? -5.289 22.594 -5.316 1 96.56 18 LEU B O 1
ATOM 1683 N N . LYS B 1 19 ? -3.986 24.297 -5.027 1 96.44 19 LYS B N 1
ATOM 1684 C CA . LYS B 1 19 ? -4.094 24.844 -6.379 1 96.44 19 LYS B CA 1
ATOM 1685 C C . LYS B 1 19 ? -2.75 25.391 -6.855 1 96.44 19 LYS B C 1
ATOM 1687 O O . LYS B 1 19 ? -1.794 25.469 -6.082 1 96.44 19 LYS B O 1
ATOM 1692 N N . GLU B 1 20 ? -2.715 25.75 -8.086 1 97.25 20 GLU B N 1
ATOM 1693 C CA . GLU B 1 20 ? -1.479 26.234 -8.695 1 97.25 20 GLU B CA 1
ATOM 1694 C C . GLU B 1 20 ? -0.941 27.453 -7.945 1 97.25 20 GLU B C 1
ATOM 1696 O O . GLU B 1 20 ? 0.272 27.609 -7.789 1 97.25 20 GLU B O 1
ATOM 1701 N N . LYS B 1 21 ? -1.773 28.25 -7.496 1 97.5 21 LYS B N 1
ATOM 1702 C CA . LYS B 1 21 ? -1.362 29.484 -6.824 1 97.5 21 LYS B CA 1
ATOM 1703 C C . LYS B 1 21 ? -0.559 29.172 -5.562 1 97.5 21 LYS B C 1
ATOM 1705 O O . LYS B 1 21 ? 0.195 30.016 -5.082 1 97.5 21 LYS B O 1
ATOM 1710 N N . HIS B 1 22 ? -0.735 28.047 -5 1 98.31 22 HIS B N 1
ATOM 1711 C CA . HIS B 1 22 ? -0.089 27.703 -3.736 1 98.31 22 HIS B CA 1
ATOM 1712 C C . HIS B 1 22 ? 1.392 27.406 -3.938 1 98.31 22 HIS B C 1
ATOM 1714 O O . HIS B 1 22 ? 2.156 27.359 -2.973 1 98.31 22 HIS B O 1
ATOM 1720 N N . ILE B 1 23 ? 1.786 27.188 -5.199 1 98.62 23 ILE B N 1
ATOM 1721 C CA . ILE B 1 23 ? 3.197 26.953 -5.477 1 98.62 23 ILE B CA 1
ATOM 1722 C C . ILE B 1 23 ? 4.035 28.125 -4.953 1 98.62 23 ILE B C 1
ATOM 1724 O O . ILE B 1 23 ? 4.969 27.922 -4.176 1 98.62 23 ILE B O 1
ATOM 1728 N N . ASP B 1 24 ? 3.609 29.312 -5.312 1 98.44 24 ASP B N 1
ATOM 1729 C CA . ASP B 1 24 ? 4.348 30.484 -4.883 1 98.44 24 ASP B CA 1
ATOM 1730 C C . ASP B 1 24 ? 4.207 30.719 -3.379 1 98.44 24 ASP B C 1
ATOM 1732 O O . ASP B 1 24 ? 5.164 31.109 -2.715 1 98.44 24 ASP B O 1
ATOM 1736 N N . LEU B 1 25 ? 3.074 30.438 -2.84 1 98.31 25 LEU B N 1
ATOM 1737 C CA . LEU B 1 25 ? 2.773 30.688 -1.436 1 98.31 25 LEU B CA 1
ATOM 1738 C C . LEU B 1 25 ? 3.529 29.719 -0.534 1 98.31 25 LEU B C 1
ATOM 1740 O O . LEU B 1 25 ? 3.877 30.062 0.598 1 98.31 25 LEU B O 1
ATOM 1744 N N . LEU B 1 26 ? 3.881 28.516 -1.047 1 98.69 26 LEU B N 1
ATOM 1745 C CA . LEU B 1 26 ? 4.5 27.484 -0.233 1 98.69 26 LEU B CA 1
ATOM 1746 C C . LEU B 1 26 ? 6.008 27.438 -0.462 1 98.69 26 LEU B C 1
ATOM 1748 O O . LEU B 1 26 ? 6.742 26.828 0.322 1 98.69 26 LEU B O 1
ATOM 1752 N N . TRP B 1 27 ? 6.496 28.094 -1.515 1 98.69 27 TRP B N 1
ATOM 1753 C CA . TRP B 1 27 ? 7.91 28.031 -1.869 1 98.69 27 TRP B CA 1
ATOM 1754 C C . TRP B 1 27 ? 8.789 28.5 -0.714 1 98.69 27 TRP B C 1
ATOM 1756 O O . TRP B 1 27 ? 9.773 27.844 -0.368 1 98.69 27 TRP B O 1
ATOM 1766 N N . PRO B 1 28 ? 8.414 29.625 -0.017 1 98.12 28 PRO B N 1
ATOM 1767 C CA . PRO B 1 28 ? 9.266 30.062 1.093 1 98.12 28 PRO B CA 1
ATOM 1768 C C . PRO B 1 28 ? 9.352 29.031 2.217 1 98.12 28 PRO B C 1
ATOM 1770 O O . PRO B 1 28 ? 10.359 28.969 2.92 1 98.12 28 PRO B O 1
ATOM 1773 N N . ILE B 1 29 ? 8.375 28.25 2.391 1 98.19 29 ILE B N 1
ATOM 1774 C CA . ILE B 1 29 ? 8.344 27.219 3.424 1 98.19 29 ILE B CA 1
ATOM 1775 C C . ILE B 1 29 ? 9.148 26.016 2.969 1 98.19 29 ILE B C 1
ATOM 1777 O O . ILE B 1 29 ? 9.945 25.469 3.732 1 98.19 29 ILE B O 1
ATOM 1781 N N . ALA B 1 30 ? 8.914 25.609 1.696 1 98.25 30 ALA B N 1
ATOM 1782 C CA . ALA B 1 30 ? 9.594 24.438 1.126 1 98.25 30 ALA B CA 1
ATOM 1783 C C . ALA B 1 30 ? 11.102 24.578 1.245 1 98.25 30 ALA B C 1
ATOM 1785 O O . ALA B 1 30 ? 11.812 23.578 1.438 1 98.25 30 ALA B O 1
ATOM 1786 N N . GLN B 1 31 ? 11.531 25.75 1.213 1 97.88 31 GLN B N 1
ATOM 1787 C CA . GLN B 1 31 ? 12.961 26.031 1.245 1 97.88 31 GLN B CA 1
ATOM 1788 C C . GLN B 1 31 ? 13.547 25.734 2.627 1 97.88 31 GLN B C 1
ATOM 1790 O O . GLN B 1 31 ? 14.766 25.641 2.785 1 97.88 31 GLN B O 1
ATOM 1795 N N . GLN B 1 32 ? 12.719 25.578 3.58 1 97.12 32 GLN B N 1
ATOM 1796 C CA . GLN B 1 32 ? 13.164 25.406 4.957 1 97.12 32 GLN B CA 1
ATOM 1797 C C . GLN B 1 32 ? 13.102 23.922 5.363 1 97.12 32 GLN B C 1
ATOM 1799 O O . GLN B 1 32 ? 13.508 23.562 6.469 1 97.12 32 GLN B O 1
ATOM 1804 N N . ILE B 1 33 ? 12.648 23.156 4.449 1 95.62 33 ILE B N 1
ATOM 1805 C CA . ILE B 1 33 ? 12.328 21.781 4.836 1 95.62 33 ILE B CA 1
ATOM 1806 C C . ILE B 1 33 ? 13.008 20.797 3.879 1 95.62 33 ILE B C 1
ATOM 1808 O O . ILE B 1 33 ? 13.117 21.078 2.682 1 95.62 33 ILE B O 1
ATOM 1812 N N . ASP B 1 34 ? 13.422 19.656 4.367 1 96.44 34 ASP B N 1
ATOM 1813 C CA . ASP B 1 34 ? 13.961 18.562 3.559 1 96.44 34 ASP B CA 1
ATOM 1814 C C . ASP B 1 34 ? 13.062 17.328 3.645 1 96.44 34 ASP B C 1
ATOM 1816 O O . ASP B 1 34 ? 13.328 16.422 4.434 1 96.44 34 ASP B O 1
ATOM 1820 N N . VAL B 1 35 ? 12.086 17.281 2.807 1 95.12 35 VAL B N 1
ATOM 1821 C CA . VAL B 1 35 ? 11.133 16.188 2.846 1 95.12 35 VAL B CA 1
ATOM 1822 C C . VAL B 1 35 ? 11.789 14.906 2.318 1 95.12 35 VAL B C 1
ATOM 1824 O O . VAL B 1 35 ? 11.312 13.797 2.586 1 95.12 35 VAL B O 1
ATOM 1827 N N . HIS B 1 36 ? 12.859 15.031 1.519 1 96.44 36 HIS B N 1
ATOM 1828 C CA . HIS B 1 36 ? 13.547 13.898 0.897 1 96.44 36 HIS B CA 1
ATOM 1829 C C . HIS B 1 36 ? 14.352 13.117 1.924 1 96.44 36 HIS B C 1
ATOM 1831 O O . HIS B 1 36 ? 14.781 11.992 1.653 1 96.44 36 HIS B O 1
ATOM 1837 N N . LYS B 1 37 ? 14.523 13.672 3.104 1 96.62 37 LYS B N 1
ATOM 1838 C CA . LYS B 1 37 ? 15.242 13.008 4.188 1 96.62 37 LYS B CA 1
ATOM 1839 C C . LYS B 1 37 ? 14.539 11.727 4.613 1 96.62 37 LYS B C 1
ATOM 1841 O O . LYS B 1 37 ? 15.188 10.719 4.898 1 96.62 37 LYS B O 1
ATOM 1846 N N . TYR B 1 38 ? 13.188 11.75 4.574 1 96.56 38 TYR B N 1
ATOM 1847 C CA . TYR B 1 38 ? 12.43 10.625 5.117 1 96.56 38 TYR B CA 1
ATOM 1848 C C . TYR B 1 38 ? 11.477 10.055 4.074 1 96.56 38 TYR B C 1
ATOM 1850 O O . TYR B 1 38 ? 10.672 9.172 4.375 1 96.56 38 TYR B O 1
ATOM 1858 N N . GLY B 1 39 ? 11.508 10.555 2.893 1 95.75 39 GLY B N 1
ATOM 1859 C CA . GLY B 1 39 ? 10.609 10.086 1.848 1 95.75 39 GLY B CA 1
ATOM 1860 C C . GLY B 1 39 ? 11.211 10.188 0.458 1 95.75 39 GLY B C 1
ATOM 1861 O O . GLY B 1 39 ? 12.336 10.664 0.294 1 95.75 39 GLY B O 1
ATOM 1862 N N . SER B 1 40 ? 10.422 9.797 -0.503 1 94.56 40 SER B N 1
ATOM 1863 C CA . SER B 1 40 ? 10.938 9.695 -1.865 1 94.56 40 SER B CA 1
ATOM 1864 C C . SER B 1 40 ? 10.742 11.008 -2.625 1 94.56 40 SER B C 1
ATOM 1866 O O . SER B 1 40 ? 11.242 11.164 -3.742 1 94.56 40 SER B O 1
ATOM 1868 N N . ASN B 1 41 ? 10.023 11.969 -2.055 1 96.19 41 ASN B N 1
ATOM 1869 C CA . ASN B 1 41 ? 9.758 13.234 -2.734 1 96.19 41 ASN B CA 1
ATOM 1870 C C . ASN B 1 41 ? 10.852 14.258 -2.471 1 96.19 41 ASN B C 1
ATOM 1872 O O . ASN B 1 41 ? 11.555 14.172 -1.462 1 96.19 41 ASN B O 1
ATOM 1876 N N . ASP B 1 42 ? 11.016 15.133 -3.422 1 97.31 42 ASP B N 1
ATOM 1877 C CA . ASP B 1 42 ? 11.992 16.219 -3.34 1 97.31 42 ASP B CA 1
ATOM 1878 C C . ASP B 1 42 ? 11.383 17.547 -3.758 1 97.31 42 ASP B C 1
ATOM 1880 O O . ASP B 1 42 ? 10.938 17.703 -4.898 1 97.31 42 ASP B O 1
ATOM 1884 N N . ILE B 1 43 ? 11.383 18.469 -2.85 1 98.25 43 ILE B N 1
ATOM 1885 C CA . ILE B 1 43 ? 10.797 19.781 -3.143 1 98.25 43 ILE B CA 1
ATOM 1886 C C . ILE B 1 43 ? 11.852 20.875 -2.98 1 98.25 43 ILE B C 1
ATOM 1888 O O . ILE B 1 43 ? 11.531 22 -2.623 1 98.25 43 ILE B O 1
ATOM 1892 N N . SER B 1 44 ? 13.102 20.531 -3.219 1 97.62 44 SER B N 1
ATOM 1893 C CA . SER B 1 44 ? 14.234 21.375 -2.869 1 97.62 44 SER B CA 1
ATOM 1894 C C . SER B 1 44 ? 14.438 22.5 -3.893 1 97.62 44 SER B C 1
ATOM 1896 O O . SER B 1 44 ? 15.195 23.438 -3.654 1 97.62 44 SER B O 1
ATOM 1898 N N . THR B 1 45 ? 13.828 22.422 -5.051 1 98.44 45 THR B N 1
ATOM 1899 C CA . THR B 1 45 ? 13.828 23.5 -6.039 1 98.44 45 THR B CA 1
ATOM 1900 C C . THR B 1 45 ? 12.398 23.891 -6.41 1 98.44 45 THR B C 1
ATOM 1902 O O . THR B 1 45 ? 11.461 23.125 -6.195 1 98.44 45 THR B O 1
ATOM 1905 N N . LEU B 1 46 ? 12.312 25.062 -6.945 1 98.44 46 LEU B N 1
ATOM 1906 C CA . LEU B 1 46 ? 10.984 25.516 -7.348 1 98.44 46 LEU B CA 1
ATOM 1907 C C . LEU B 1 46 ? 10.375 24.562 -8.375 1 98.44 46 LEU B C 1
ATOM 1909 O O . LEU B 1 46 ? 9.172 24.281 -8.32 1 98.44 46 LEU B O 1
ATOM 1913 N N . LYS B 1 47 ? 11.172 24.094 -9.227 1 98.62 47 LYS B N 1
ATOM 1914 C CA . LYS B 1 47 ? 10.711 23.141 -10.234 1 98.62 47 LYS B CA 1
ATOM 1915 C C . LYS B 1 47 ? 10.211 21.844 -9.586 1 98.62 47 LYS B C 1
ATOM 1917 O O . LYS B 1 47 ? 9.156 21.328 -9.961 1 98.62 47 LYS B O 1
ATOM 1922 N N . LYS B 1 48 ? 10.93 21.391 -8.633 1 98.44 48 LYS B N 1
ATOM 1923 C CA . LYS B 1 48 ? 10.562 20.156 -7.941 1 98.44 48 LYS B CA 1
ATOM 1924 C C . LYS B 1 48 ? 9.297 20.344 -7.117 1 98.44 48 LYS B C 1
ATOM 1926 O O . LYS B 1 48 ? 8.43 19.469 -7.098 1 98.44 48 LYS B O 1
ATOM 1931 N N . LEU B 1 49 ? 9.211 21.5 -6.488 1 98.75 49 LEU B N 1
ATOM 1932 C CA . LEU B 1 49 ? 7.984 21.797 -5.766 1 98.75 49 LEU B CA 1
ATOM 1933 C C . LEU B 1 49 ? 6.793 21.859 -6.715 1 98.75 49 LEU B C 1
ATOM 1935 O O . LEU B 1 49 ? 5.727 21.312 -6.422 1 98.75 49 LEU B O 1
ATOM 1939 N N . THR B 1 50 ? 6.98 22.531 -7.812 1 98.75 50 THR B N 1
ATOM 1940 C CA . THR B 1 50 ? 5.926 22.656 -8.812 1 98.75 50 THR B CA 1
ATOM 1941 C C . THR B 1 50 ? 5.449 21.281 -9.273 1 98.75 50 THR B C 1
ATOM 1943 O O . THR B 1 50 ? 4.25 21.016 -9.297 1 98.75 50 THR B O 1
ATOM 1946 N N . ASN B 1 51 ? 6.371 20.438 -9.562 1 98.38 51 ASN B N 1
ATOM 1947 C CA . ASN B 1 51 ? 6.035 19.078 -9.984 1 98.38 51 ASN B CA 1
ATOM 1948 C C . ASN B 1 51 ? 5.328 18.312 -8.883 1 98.38 51 ASN B C 1
ATOM 1950 O O . ASN B 1 51 ? 4.375 17.578 -9.148 1 98.38 51 ASN B O 1
ATOM 1954 N N . TYR B 1 52 ? 5.859 18.484 -7.727 1 98.12 52 TYR B N 1
ATOM 1955 C CA . TYR B 1 52 ? 5.277 17.844 -6.559 1 98.12 52 TYR B CA 1
ATOM 1956 C C . TYR B 1 52 ? 3.809 18.234 -6.402 1 98.12 52 TYR B C 1
ATOM 1958 O O . TYR B 1 52 ? 2.949 17.359 -6.223 1 98.12 52 TYR B O 1
ATOM 1966 N N . ILE B 1 53 ? 3.512 19.469 -6.504 1 98.44 53 ILE B N 1
ATOM 1967 C CA . ILE B 1 53 ? 2.162 19.984 -6.309 1 98.44 53 ILE B CA 1
ATOM 1968 C C . ILE B 1 53 ? 1.273 19.578 -7.477 1 98.44 53 ILE B C 1
ATOM 1970 O O . ILE B 1 53 ? 0.137 19.141 -7.273 1 98.44 53 ILE B O 1
ATOM 1974 N N . HIS B 1 54 ? 1.778 19.641 -8.641 1 98.31 54 HIS B N 1
ATOM 1975 C CA . HIS B 1 54 ? 1.005 19.234 -9.805 1 98.31 54 HIS B CA 1
ATOM 1976 C C . HIS B 1 54 ? 0.621 17.75 -9.727 1 98.31 54 HIS B C 1
ATOM 1978 O O . HIS B 1 54 ? -0.527 17.391 -9.992 1 98.31 54 HIS B O 1
ATOM 1984 N N . THR B 1 55 ? 1.532 16.938 -9.336 1 97.44 55 THR B N 1
ATOM 1985 C CA . THR B 1 55 ? 1.276 15.516 -9.203 1 97.44 55 THR B CA 1
ATOM 1986 C C . THR B 1 55 ? 0.202 15.258 -8.148 1 97.44 55 THR B C 1
ATOM 1988 O O . THR B 1 55 ? -0.685 14.422 -8.352 1 97.44 55 THR B O 1
ATOM 1991 N N . ALA B 1 56 ? 0.337 15.977 -7.086 1 97.31 56 ALA B N 1
ATOM 1992 C CA . ALA B 1 56 ? -0.631 15.82 -6.004 1 97.31 56 ALA B CA 1
ATOM 1993 C C . ALA B 1 56 ? -2.033 16.219 -6.461 1 97.31 56 ALA B C 1
ATOM 1995 O O . ALA B 1 56 ? -3.006 15.508 -6.176 1 97.31 56 ALA B O 1
ATOM 1996 N N . ILE B 1 57 ? -2.141 17.297 -7.172 1 96.94 57 ILE B N 1
ATOM 1997 C CA . ILE B 1 57 ? -3.418 17.828 -7.629 1 96.94 57 ILE B CA 1
ATOM 1998 C C . ILE B 1 57 ? -4.039 16.875 -8.656 1 96.94 57 ILE B C 1
ATOM 2000 O O . ILE B 1 57 ? -5.254 16.688 -8.68 1 96.94 57 ILE B O 1
ATOM 2004 N N . GLU B 1 58 ? -3.238 16.25 -9.43 1 96.62 58 GLU B N 1
ATOM 2005 C CA . GLU B 1 58 ? -3.713 15.422 -10.531 1 96.62 58 GLU B CA 1
ATOM 2006 C C . GLU B 1 58 ? -4.047 14.008 -10.062 1 96.62 58 GLU B C 1
ATOM 2008 O O . GLU B 1 58 ? -4.742 13.266 -10.758 1 96.62 58 GLU B O 1
ATOM 2013 N N . ASP B 1 59 ? -3.52 13.695 -8.977 1 95.69 59 ASP B N 1
ATOM 2014 C CA . ASP B 1 59 ? -3.75 12.344 -8.477 1 95.69 59 ASP B CA 1
ATOM 2015 C C . ASP B 1 59 ? -5.203 12.156 -8.047 1 95.69 59 ASP B C 1
ATOM 2017 O O . ASP B 1 59 ? -5.66 12.789 -7.09 1 95.69 59 ASP B O 1
ATOM 2021 N N . LYS B 1 60 ? -5.902 11.234 -8.586 1 93.69 60 LYS B N 1
ATOM 2022 C CA . LYS B 1 60 ? -7.332 11.047 -8.359 1 93.69 60 LYS B CA 1
ATOM 2023 C C . LYS B 1 60 ? -7.59 10.383 -7.012 1 93.69 60 LYS B C 1
ATOM 2025 O O . LYS B 1 60 ? -8.727 10.367 -6.531 1 93.69 60 LYS B O 1
ATOM 2030 N N . ASN B 1 61 ? -6.602 9.867 -6.457 1 95.56 61 ASN B N 1
ATOM 2031 C CA . ASN B 1 61 ? -6.762 9.188 -5.18 1 95.56 61 ASN B CA 1
ATOM 2032 C C . ASN B 1 61 ? -6.164 10 -4.031 1 95.56 61 ASN B C 1
ATOM 2034 O O . ASN B 1 61 ? -5.68 9.43 -3.051 1 95.56 61 ASN B O 1
ATOM 2038 N N . SER B 1 62 ? -6.133 11.289 -4.23 1 96.75 62 SER B N 1
ATOM 2039 C CA . SER B 1 62 ? -5.602 12.164 -3.188 1 96.75 62 SER B CA 1
ATOM 2040 C C . SER B 1 62 ? -6.395 13.461 -3.098 1 96.75 62 SER B C 1
ATOM 2042 O O . SER B 1 62 ? -7.07 13.852 -4.051 1 96.75 62 SER B O 1
ATOM 2044 N N . ILE B 1 63 ? -6.402 14.039 -1.973 1 96.94 63 ILE B N 1
ATOM 2045 C CA . ILE B 1 63 ? -6.867 15.398 -1.708 1 96.94 63 ILE B CA 1
ATOM 2046 C C . ILE B 1 63 ? -5.777 16.188 -0.989 1 96.94 63 ILE B C 1
ATOM 2048 O O . ILE B 1 63 ? -5.668 16.125 0.238 1 96.94 63 ILE B O 1
ATOM 2052 N N . PRO B 1 64 ? -4.984 16.922 -1.762 1 97.69 64 PRO B N 1
ATOM 2053 C CA . PRO B 1 64 ? -3.891 17.688 -1.161 1 97.69 64 PRO B CA 1
ATOM 2054 C C . PRO B 1 64 ? -4.336 19.047 -0.649 1 97.69 64 PRO B C 1
ATOM 2056 O O . PRO B 1 64 ? -5.207 19.688 -1.251 1 97.69 64 PRO B O 1
ATOM 2059 N N . PHE B 1 65 ? -3.65 19.484 0.439 1 98.31 65 PHE B N 1
ATOM 2060 C CA . PHE B 1 65 ? -4.027 20.734 1.078 1 98.31 65 PHE B CA 1
ATOM 2061 C C . PHE B 1 65 ? -2.803 21.609 1.323 1 98.31 65 PHE B C 1
ATOM 2063 O O . PHE B 1 65 ? -1.73 21.109 1.656 1 98.31 65 PHE B O 1
ATOM 2070 N N . ALA B 1 66 ? -3.053 22.875 1.16 1 98.38 66 ALA B N 1
ATOM 2071 C CA . ALA B 1 66 ? -2.195 23.844 1.832 1 98.38 66 ALA B CA 1
ATOM 2072 C C . ALA B 1 66 ? -2.643 24.062 3.273 1 98.38 66 ALA B C 1
ATOM 2074 O O . ALA B 1 66 ? -3.842 24.125 3.557 1 98.38 66 ALA B O 1
ATOM 2075 N N . VAL B 1 67 ? -1.69 24.219 4.109 1 98.5 67 VAL B N 1
ATOM 2076 C CA . VAL B 1 67 ? -1.977 24.422 5.527 1 98.5 67 VAL B CA 1
ATOM 2077 C C . VAL B 1 67 ? -1.845 25.906 5.879 1 98.5 67 VAL B C 1
ATOM 2079 O O . VAL B 1 67 ? -0.785 26.5 5.68 1 98.5 67 VAL B O 1
ATOM 2082 N N . PHE B 1 68 ? -2.904 26.453 6.395 1 98.12 68 PHE B N 1
ATOM 2083 C CA . PHE B 1 68 ? -2.947 27.844 6.789 1 98.12 68 PHE B CA 1
ATOM 2084 C C . PHE B 1 68 ? -3.088 27.984 8.305 1 98.12 68 PHE B C 1
ATOM 2086 O O . PHE B 1 68 ? -4.047 27.469 8.891 1 98.12 68 PHE B O 1
ATOM 2093 N N . ASP B 1 69 ? -2.129 28.625 8.914 1 98.31 69 ASP B N 1
ATOM 2094 C CA . ASP B 1 69 ? -2.182 28.875 10.352 1 98.31 69 ASP B CA 1
ATOM 2095 C C . ASP B 1 69 ? -3.031 30.109 10.656 1 98.31 69 ASP B C 1
ATOM 2097 O O . ASP B 1 69 ? -2.635 31.234 10.344 1 98.31 69 ASP B O 1
ATOM 2101 N N . MET B 1 70 ? -4.102 29.891 11.328 1 97.5 70 MET B N 1
ATOM 2102 C CA . MET B 1 70 ? -5.059 30.953 11.594 1 97.5 70 MET B CA 1
ATOM 2103 C C . MET B 1 70 ? -4.508 31.938 12.625 1 97.5 70 MET B C 1
ATOM 2105 O O . MET B 1 70 ? -4.91 33.094 12.664 1 97.5 70 MET B O 1
ATOM 2109 N N . ARG B 1 71 ? -3.641 31.531 13.43 1 97.44 71 ARG B N 1
ATOM 2110 C CA . ARG B 1 71 ? -3.084 32.375 14.492 1 97.44 71 ARG B CA 1
ATOM 2111 C C . ARG B 1 71 ? -2.09 33.375 13.938 1 97.44 71 ARG B C 1
ATOM 2113 O O . ARG B 1 71 ? -2.02 34.531 14.406 1 97.44 71 ARG B O 1
ATOM 2120 N N . THR B 1 72 ? -1.372 32.969 12.906 1 96.94 72 THR B N 1
ATOM 2121 C CA . THR B 1 72 ? -0.345 33.812 12.336 1 96.94 72 THR B CA 1
ATOM 2122 C C . THR B 1 72 ? -0.768 34.344 10.969 1 96.94 72 THR B C 1
ATOM 2124 O O . THR B 1 72 ? -0.055 35.125 10.352 1 96.94 72 THR B O 1
ATOM 2127 N N . SER B 1 73 ? -1.902 33.844 10.406 1 97.62 73 SER B N 1
ATOM 2128 C CA . SER B 1 73 ? -2.424 34.219 9.094 1 97.62 73 SER B CA 1
ATOM 2129 C C . SER B 1 73 ? -1.392 33.969 8 1 97.62 73 SER B C 1
ATOM 2131 O O . SER B 1 73 ? -1.105 34.875 7.199 1 97.62 73 SER B O 1
ATOM 2133 N N . ALA B 1 74 ? -0.84 32.812 8.039 1 97.69 74 ALA B N 1
ATOM 2134 C CA . ALA B 1 74 ? 0.202 32.469 7.074 1 97.69 74 ALA B CA 1
ATOM 2135 C C . ALA B 1 74 ? 0.089 31 6.652 1 97.69 74 ALA B C 1
ATOM 2137 O O . ALA B 1 74 ? -0.299 30.141 7.449 1 97.69 74 ALA B O 1
ATOM 2138 N N . TYR B 1 75 ? 0.434 30.812 5.375 1 98.19 75 TYR B N 1
ATOM 2139 C CA . TYR B 1 75 ? 0.644 29.422 4.953 1 98.19 75 TYR B CA 1
ATOM 2140 C C . TYR B 1 75 ? 1.888 28.844 5.609 1 98.19 75 TYR B C 1
ATOM 2142 O O . TYR B 1 75 ? 2.91 29.516 5.734 1 98.19 75 TYR B O 1
ATOM 2150 N N . VAL B 1 76 ? 1.76 27.531 6.004 1 98.5 76 VAL B N 1
ATOM 2151 C CA . VAL B 1 76 ? 2.883 27.031 6.781 1 98.5 76 VAL B CA 1
ATOM 2152 C C . VAL B 1 76 ? 3.287 25.641 6.266 1 98.5 76 VAL B C 1
ATOM 2154 O O . VAL B 1 76 ? 4.219 25.031 6.789 1 98.5 76 VAL B O 1
ATOM 2157 N N . GLY B 1 77 ? 2.607 25.078 5.246 1 98.38 77 GLY B N 1
ATOM 2158 C CA . GLY B 1 77 ? 2.992 23.781 4.719 1 98.38 77 GLY B CA 1
ATOM 2159 C C . GLY B 1 77 ? 1.891 23.109 3.924 1 98.38 77 GLY B C 1
ATOM 2160 O O . GLY B 1 77 ? 1.037 23.781 3.342 1 98.38 77 GLY B O 1
ATOM 2161 N N . SER B 1 78 ? 1.993 21.797 3.838 1 98.44 78 SER B N 1
ATOM 2162 C CA . SER B 1 78 ? 1.039 21 3.076 1 98.44 78 SER B CA 1
ATOM 2163 C C . SER B 1 78 ? 0.818 19.641 3.723 1 98.44 78 SER B C 1
ATOM 2165 O O . SER B 1 78 ? 1.661 19.156 4.488 1 98.44 78 SER B O 1
ATOM 2167 N N . THR B 1 79 ? -0.311 19.078 3.506 1 98.38 79 THR B N 1
ATOM 2168 C CA . THR B 1 79 ? -0.688 17.719 3.895 1 98.38 79 THR B CA 1
ATOM 2169 C C . THR B 1 79 ? -1.682 17.125 2.898 1 98.38 79 THR B C 1
ATOM 2171 O O . THR B 1 79 ? -2.078 17.797 1.94 1 98.38 79 THR B O 1
ATOM 2174 N N . ARG B 1 80 ? -1.98 15.797 3.141 1 97.44 80 ARG B N 1
ATOM 2175 C CA . ARG B 1 80 ? -2.789 15.156 2.109 1 97.44 80 ARG B CA 1
ATOM 2176 C C . ARG B 1 80 ? -3.537 13.953 2.67 1 97.44 80 ARG B C 1
ATOM 2178 O O . ARG B 1 80 ? -2.998 13.211 3.492 1 97.44 80 ARG B O 1
ATOM 2185 N N . PHE B 1 81 ? -4.902 13.914 2.289 1 98.44 81 PHE B N 1
ATOM 2186 C CA . PHE B 1 81 ? -5.414 12.555 2.164 1 98.44 81 PHE B CA 1
ATOM 2187 C C . PHE B 1 81 ? -4.852 11.875 0.92 1 98.44 81 PHE B C 1
ATOM 2189 O O . PHE B 1 81 ? -4.926 12.43 -0.181 1 98.44 81 PHE B O 1
ATOM 2196 N N . GLY B 1 82 ? -4.25 10.789 1.062 1 98.06 82 GLY B N 1
ATOM 2197 C CA . GLY B 1 82 ? -3.713 10.055 -0.074 1 98.06 82 GLY B CA 1
ATOM 2198 C C . GLY B 1 82 ? -4.035 8.578 -0.035 1 98.06 82 GLY B C 1
ATOM 2199 O O . GLY B 1 82 ? -4.586 8.078 0.95 1 98.06 82 GLY B O 1
ATOM 2200 N N . ASN B 1 83 ? -3.756 7.93 -1.195 1 97.81 83 ASN B N 1
ATOM 2201 C CA . ASN B 1 83 ? -4.078 6.516 -1.327 1 97.81 83 ASN B CA 1
ATOM 2202 C C . ASN B 1 83 ? -5.508 6.223 -0.889 1 97.81 83 ASN B C 1
ATOM 2204 O O . ASN B 1 83 ? -5.746 5.309 -0.097 1 97.81 83 ASN B O 1
ATOM 2208 N N . ILE B 1 84 ? -6.363 7.074 -1.343 1 97.69 84 ILE B N 1
ATOM 2209 C CA . ILE B 1 84 ? -7.773 6.918 -1.001 1 97.69 84 ILE B CA 1
ATOM 2210 C C . ILE B 1 84 ? -8.336 5.684 -1.7 1 97.69 84 ILE B C 1
ATOM 2212 O O . ILE B 1 84 ? -8.32 5.594 -2.93 1 97.69 84 ILE B O 1
ATOM 2216 N N . ASP B 1 85 ? -8.805 4.762 -0.945 1 97.44 85 ASP B N 1
ATOM 2217 C CA . ASP B 1 85 ? -9.414 3.529 -1.437 1 97.44 85 ASP B CA 1
ATOM 2218 C C . ASP B 1 85 ? -10.883 3.434 -1.028 1 97.44 85 ASP B C 1
ATOM 2220 O O . ASP B 1 85 ? -11.203 2.883 0.027 1 97.44 85 ASP B O 1
ATOM 2224 N N . ASP B 1 86 ? -11.703 3.914 -1.867 1 96.06 86 ASP B N 1
ATOM 2225 C CA . ASP B 1 86 ? -13.133 3.988 -1.567 1 96.06 86 ASP B CA 1
ATOM 2226 C C . ASP B 1 86 ? -13.742 2.596 -1.443 1 96.06 86 ASP B C 1
ATOM 2228 O O . ASP B 1 86 ? -14.703 2.396 -0.699 1 96.06 86 ASP B O 1
ATOM 2232 N N . LYS B 1 87 ? -13.18 1.713 -2.162 1 94.88 87 LYS B N 1
ATOM 2233 C CA . LYS B 1 87 ? -13.688 0.347 -2.135 1 94.88 87 LYS B CA 1
ATOM 2234 C C . LYS B 1 87 ? -13.438 -0.307 -0.779 1 94.88 87 LYS B C 1
ATOM 2236 O O . LYS B 1 87 ? -14.336 -0.934 -0.212 1 94.88 87 LYS B O 1
ATOM 2241 N N . ASN B 1 88 ? -12.297 -0.115 -0.251 1 97.81 88 ASN B N 1
ATOM 2242 C CA . ASN B 1 88 ? -11.914 -0.752 1.004 1 97.81 88 ASN B CA 1
ATOM 2243 C C . ASN B 1 88 ? -12.109 0.186 2.191 1 97.81 88 ASN B C 1
ATOM 2245 O O . ASN B 1 88 ? -11.875 -0.201 3.338 1 97.81 88 ASN B O 1
ATOM 2249 N N . LYS B 1 89 ? -12.445 1.471 1.91 1 97.88 89 LYS B N 1
ATOM 2250 C CA . LYS B 1 89 ? -12.727 2.482 2.924 1 97.88 89 LYS B CA 1
ATOM 2251 C C . LYS B 1 89 ? -11.508 2.74 3.803 1 97.88 89 LYS B C 1
ATOM 2253 O O . LYS B 1 89 ? -11.617 2.766 5.031 1 97.88 89 LYS B O 1
ATOM 2258 N N . VAL B 1 90 ? -10.43 2.859 3.164 1 98.69 90 VAL B N 1
ATOM 2259 C CA . VAL B 1 90 ? -9.164 3.18 3.816 1 98.69 90 VAL B CA 1
ATOM 2260 C C . VAL B 1 90 ? -8.516 4.375 3.123 1 98.69 90 VAL B C 1
ATOM 2262 O O . VAL B 1 90 ? -8.625 4.531 1.905 1 98.69 90 VAL B O 1
ATOM 2265 N N . LEU B 1 91 ? -7.871 5.219 3.852 1 98.62 91 LEU B N 1
ATOM 2266 C CA . LEU B 1 91 ? -7.051 6.27 3.256 1 98.62 91 LEU B CA 1
ATOM 2267 C C . LEU B 1 91 ? -5.852 6.59 4.141 1 98.62 91 LEU B C 1
ATOM 2269 O O . LEU B 1 91 ? -5.785 6.145 5.289 1 98.62 91 LEU B O 1
ATOM 2273 N N . HIS B 1 92 ? -4.93 7.242 3.553 1 98.88 92 HIS B N 1
ATOM 2274 C CA . HIS B 1 92 ? -3.738 7.68 4.273 1 98.88 92 HIS B CA 1
ATOM 2275 C C . HIS B 1 92 ? -3.793 9.18 4.566 1 98.88 92 HIS B C 1
ATOM 2277 O O . HIS B 1 92 ? -4.309 9.953 3.758 1 98.88 92 HIS B O 1
ATOM 2283 N N . ILE B 1 93 ? -3.369 9.508 5.676 1 98.88 93 ILE B N 1
ATOM 2284 C CA . ILE B 1 93 ? -2.951 10.883 5.934 1 98.88 93 ILE B CA 1
ATOM 2285 C C . ILE B 1 93 ? -1.426 10.961 5.941 1 98.88 93 ILE B C 1
ATOM 2287 O O . ILE B 1 93 ? -0.763 10.219 6.668 1 98.88 93 ILE B O 1
ATOM 2291 N N . GLY B 1 94 ? -0.9 11.773 5.074 1 98.5 94 GLY B N 1
ATOM 2292 C CA . GLY B 1 94 ? 0.545 11.867 4.945 1 98.5 94 GLY B CA 1
ATOM 2293 C C . GLY B 1 94 ? 0.991 12.992 4.035 1 98.5 94 GLY B C 1
ATOM 2294 O O . GLY B 1 94 ? 0.268 13.977 3.854 1 98.5 94 GLY B O 1
ATOM 2295 N N . TRP B 1 95 ? 2.324 12.859 3.613 1 98.06 95 TRP B N 1
ATOM 2296 C CA . TRP B 1 95 ? 2.92 13.906 2.791 1 98.06 95 TRP B CA 1
ATOM 2297 C C . TRP B 1 95 ? 2.867 15.258 3.502 1 98.06 95 TRP B C 1
ATOM 2299 O O . TRP B 1 95 ? 2.57 16.281 2.883 1 98.06 95 TRP B O 1
ATOM 2309 N N . THR B 1 96 ? 2.988 15.148 4.766 1 98 96 THR B N 1
ATOM 2310 C CA . THR B 1 96 ? 2.867 16.359 5.578 1 98 96 THR B CA 1
ATOM 2311 C C . THR B 1 96 ? 4.227 17.016 5.773 1 98 96 THR B C 1
ATOM 2313 O O . THR B 1 96 ? 5.191 16.359 6.168 1 98 96 THR B O 1
ATOM 2316 N N . TRP B 1 97 ? 4.328 18.203 5.422 1 97.81 97 TRP B N 1
ATOM 2317 C CA . TRP B 1 97 ? 5.48 19.031 5.758 1 97.81 97 TRP B CA 1
ATOM 2318 C C . TRP B 1 97 ? 5.043 20.438 6.156 1 97.81 97 TRP B C 1
ATOM 2320 O O . TRP B 1 97 ? 4.191 21.047 5.496 1 97.81 97 TRP B O 1
ATOM 2330 N N . ILE B 1 98 ? 5.48 20.828 7.258 1 97.56 98 ILE B N 1
ATOM 2331 C CA . ILE B 1 98 ? 5.117 22.141 7.797 1 97.56 98 ILE B CA 1
ATOM 2332 C C . ILE B 1 98 ? 6.375 22.891 8.242 1 97.56 98 ILE B C 1
ATOM 2334 O O . ILE B 1 98 ? 7.398 22.266 8.539 1 97.56 98 ILE B O 1
ATOM 2338 N N . SER B 1 99 ? 6.266 24.156 8.336 1 97.06 99 SER B N 1
ATOM 2339 C CA . SER B 1 99 ? 7.387 25.016 8.711 1 97.06 99 SER B CA 1
ATOM 2340 C C . SER B 1 99 ? 7.938 24.641 10.078 1 97.06 99 SER B C 1
ATOM 2342 O O . SER B 1 99 ? 7.172 24.328 11 1 97.06 99 SER B O 1
ATOM 2344 N N . PRO B 1 100 ? 9.25 24.734 10.18 1 95.75 100 PRO B N 1
ATOM 2345 C CA . PRO B 1 100 ? 9.859 24.438 11.477 1 95.75 100 PRO B CA 1
ATOM 2346 C C . PRO B 1 100 ? 9.312 25.312 12.594 1 95.75 100 PRO B C 1
ATOM 2348 O O . PRO B 1 100 ? 9.227 24.875 13.75 1 95.75 100 PRO B O 1
ATOM 2351 N N . LYS B 1 101 ? 8.883 26.469 12.297 1 94.5 101 LYS B N 1
ATOM 2352 C CA . LYS B 1 101 ? 8.414 27.422 13.305 1 94.5 101 LYS B CA 1
ATOM 2353 C C . LYS B 1 101 ? 7.102 26.953 13.93 1 94.5 101 LYS B C 1
ATOM 2355 O O . LYS B 1 101 ? 6.688 27.469 14.977 1 94.5 101 LYS B O 1
ATOM 2360 N N . THR B 1 102 ? 6.461 26.078 13.266 1 94.69 102 THR B N 1
ATOM 2361 C CA . THR B 1 102 ? 5.184 25.594 13.781 1 94.69 102 THR B CA 1
ATOM 2362 C C . THR B 1 102 ? 5.383 24.391 14.703 1 94.69 102 THR B C 1
ATOM 2364 O O . THR B 1 102 ? 4.426 23.906 15.312 1 94.69 102 THR B O 1
ATOM 2367 N N . GLN B 1 103 ? 6.605 23.953 14.812 1 88.38 103 GLN B N 1
ATOM 2368 C CA . GLN B 1 103 ? 6.879 22.781 15.641 1 88.38 103 GLN B CA 1
ATOM 2369 C C . GLN B 1 103 ? 6.574 23.062 17.109 1 88.38 103 GLN B C 1
ATOM 2371 O O . GLN B 1 103 ? 6.926 24.125 17.625 1 88.38 103 GLN B O 1
ATOM 2376 N N . GLY B 1 104 ? 5.816 22.156 17.703 1 89.69 104 GLY B N 1
ATOM 2377 C CA . GLY B 1 104 ? 5.531 22.281 19.125 1 89.69 104 GLY B CA 1
ATOM 2378 C C . GLY B 1 104 ? 4.402 23.234 19.438 1 89.69 104 GLY B C 1
ATOM 2379 O O . GLY B 1 104 ? 4.145 23.547 20.594 1 89.69 104 GLY B O 1
ATOM 2380 N N . THR B 1 105 ? 3.74 23.719 18.453 1 94.25 105 THR B N 1
ATOM 2381 C CA . THR B 1 105 ? 2.697 24.719 18.656 1 94.25 105 THR B CA 1
ATOM 2382 C C . THR B 1 105 ? 1.33 24.047 18.797 1 94.25 105 THR B C 1
ATOM 2384 O O . THR B 1 105 ? 0.346 24.703 19.141 1 94.25 105 THR B O 1
ATOM 2387 N N . GLY B 1 106 ? 1.269 22.766 18.484 1 95.25 106 GLY B N 1
ATOM 2388 C CA . GLY B 1 106 ? -0.009 22.078 18.5 1 95.25 106 GLY B CA 1
ATOM 2389 C C . GLY B 1 106 ? -0.724 22.094 17.156 1 95.25 106 GLY B C 1
ATOM 2390 O O . GLY B 1 106 ? -1.753 21.438 16.984 1 95.25 106 GLY B O 1
ATOM 2391 N N . LEU B 1 107 ? -0.207 22.812 16.203 1 97.62 107 LEU B N 1
ATOM 2392 C CA . LEU B 1 107 ? -0.836 22.969 14.898 1 97.62 107 LEU B CA 1
ATOM 2393 C C . LEU B 1 107 ? -1.059 21.609 14.25 1 97.62 107 LEU B C 1
ATOM 2395 O O . LEU B 1 107 ? -2.16 21.312 13.773 1 97.62 107 LEU B O 1
ATOM 2399 N N . ASN B 1 108 ? -0.035 20.797 14.234 1 97.94 108 ASN B N 1
ATOM 2400 C CA . ASN B 1 108 ? -0.138 19.484 13.594 1 97.94 108 ASN B CA 1
ATOM 2401 C C . ASN B 1 108 ? -1.203 18.625 14.266 1 97.94 108 ASN B C 1
ATOM 2403 O O . ASN B 1 108 ? -1.957 17.922 13.586 1 97.94 108 ASN B O 1
ATOM 2407 N N . HIS B 1 109 ? -1.237 18.703 15.531 1 97.62 109 HIS B N 1
ATOM 2408 C CA . HIS B 1 109 ? -2.215 17.922 16.281 1 97.62 109 HIS B CA 1
ATOM 2409 C C . HIS B 1 109 ? -3.639 18.344 15.93 1 97.62 109 HIS B C 1
ATOM 2411 O O . HIS B 1 109 ? -4.5 17.484 15.695 1 97.62 109 HIS B O 1
ATOM 2417 N N . LYS B 1 110 ? -3.867 19.609 15.898 1 97.06 110 LYS B N 1
ATOM 2418 C CA . LYS B 1 110 ? -5.184 20.125 15.539 1 97.06 110 LYS B CA 1
ATOM 2419 C C . LYS B 1 110 ? -5.531 19.797 14.094 1 97.06 110 LYS B C 1
ATOM 2421 O O . LYS B 1 110 ? -6.668 19.438 13.789 1 97.06 110 LYS B O 1
ATOM 2426 N N . MET B 1 111 ? -4.562 19.938 13.258 1 97.94 111 MET B N 1
ATOM 2427 C CA . MET B 1 111 ? -4.727 19.609 11.844 1 97.94 111 MET B CA 1
ATOM 2428 C C . MET B 1 111 ? -5.145 18.156 11.672 1 97.94 111 MET B C 1
ATOM 2430 O O . MET B 1 111 ? -6.102 17.859 10.945 1 97.94 111 MET B O 1
ATOM 2434 N N . LYS B 1 112 ? -4.496 17.297 12.367 1 98.5 112 LYS B N 1
ATOM 2435 C CA . LYS B 1 112 ? -4.801 15.875 12.258 1 98.5 112 LYS B CA 1
ATOM 2436 C C . LYS B 1 112 ? -6.164 15.555 12.875 1 98.5 112 LYS B C 1
ATOM 2438 O O . LYS B 1 112 ? -6.867 14.656 12.398 1 98.5 112 LYS B O 1
ATOM 2443 N N . TYR B 1 113 ? -6.504 16.281 13.906 1 98.19 113 TYR B N 1
ATOM 2444 C CA . TYR B 1 113 ? -7.84 16.109 14.469 1 98.19 113 TYR B CA 1
ATOM 2445 C C . TYR B 1 113 ? -8.914 16.391 13.422 1 98.19 113 TYR B C 1
ATOM 2447 O O . TYR B 1 113 ? -9.859 15.625 13.266 1 98.19 113 TYR B O 1
ATOM 2455 N N . LEU B 1 114 ? -8.773 17.5 12.703 1 97.62 114 LEU B N 1
ATOM 2456 C CA . LEU B 1 114 ? -9.734 17.859 11.664 1 97.62 114 LEU B CA 1
ATOM 2457 C C . LEU B 1 114 ? -9.789 16.797 10.578 1 97.62 114 LEU B C 1
ATOM 2459 O O . LEU B 1 114 ? -10.875 16.406 10.141 1 97.62 114 LEU B O 1
ATOM 2463 N N . MET B 1 115 ? -8.664 16.328 10.195 1 98.38 115 MET B N 1
ATOM 2464 C CA . MET B 1 115 ? -8.586 15.352 9.109 1 98.38 115 MET B CA 1
ATOM 2465 C C . MET B 1 115 ? -9.203 14.016 9.531 1 98.38 115 MET B C 1
ATOM 2467 O O . MET B 1 115 ? -9.977 13.422 8.781 1 98.38 115 MET B O 1
ATOM 2471 N N . LEU B 1 116 ? -8.852 13.625 10.711 1 98.56 116 LEU B N 1
ATOM 2472 C CA . LEU B 1 116 ? -9.383 12.367 11.219 1 98.56 116 LEU B CA 1
ATOM 2473 C C . LEU B 1 116 ? -10.891 12.445 11.398 1 98.56 116 LEU B C 1
ATOM 2475 O O . LEU B 1 116 ? -11.617 11.516 11.039 1 98.56 116 LEU B O 1
ATOM 2479 N N . THR B 1 117 ? -11.359 13.531 11.953 1 97.5 117 THR B N 1
ATOM 2480 C CA . T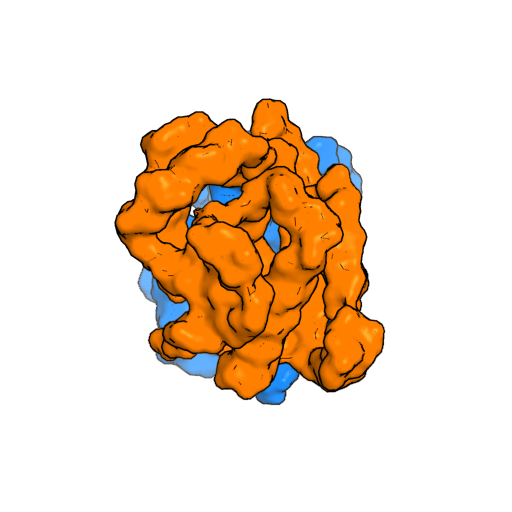HR B 1 117 ? -12.789 13.734 12.117 1 97.5 117 THR B CA 1
ATOM 2481 C C . THR B 1 117 ? -13.508 13.664 10.773 1 97.5 117 THR B C 1
ATOM 2483 O O . THR B 1 117 ? -14.523 12.977 10.641 1 97.5 117 THR B O 1
ATOM 2486 N N . TYR B 1 118 ? -12.961 14.305 9.836 1 97.62 118 TYR B N 1
ATOM 2487 C CA . TYR B 1 118 ? -13.562 14.305 8.508 1 97.62 118 TYR B CA 1
ATOM 2488 C C . TYR B 1 118 ? -13.57 12.906 7.906 1 97.62 118 TYR B C 1
ATOM 2490 O O . TYR B 1 118 ? -14.578 12.453 7.371 1 97.62 118 TYR B O 1
ATOM 2498 N N . ALA B 1 119 ? -12.461 12.211 7.977 1 97.88 119 ALA B N 1
ATOM 2499 C CA . ALA B 1 119 ? -12.32 10.875 7.402 1 97.88 119 ALA B CA 1
ATOM 2500 C C . ALA B 1 119 ? -13.336 9.914 8.016 1 97.88 119 ALA B C 1
ATOM 2502 O O . ALA B 1 119 ? -13.992 9.156 7.293 1 97.88 119 ALA B O 1
ATOM 2503 N N . PHE B 1 120 ? -13.516 9.984 9.32 1 98.31 120 PHE B N 1
ATOM 2504 C CA . PHE B 1 120 ? -14.328 8.992 10.016 1 98.31 120 PHE B CA 1
ATOM 2505 C C . PHE B 1 120 ? -15.789 9.43 10.07 1 98.31 120 PHE B C 1
ATOM 2507 O O . PHE B 1 120 ? -16.688 8.609 9.914 1 98.31 120 PHE B O 1
ATOM 2514 N N . GLU B 1 121 ? -16.047 10.672 10.242 1 96.69 121 GLU B N 1
ATOM 2515 C CA . GLU B 1 121 ? -17.406 11.109 10.523 1 96.69 121 GLU B CA 1
ATOM 2516 C C . GLU B 1 121 ? -18.094 11.625 9.266 1 96.69 121 GLU B C 1
ATOM 2518 O O . GLU B 1 121 ? -19.312 11.523 9.141 1 96.69 121 GLU B O 1
ATOM 2523 N N . ASN B 1 122 ? -17.406 12.195 8.367 1 95.75 122 ASN B N 1
ATOM 2524 C CA . ASN B 1 122 ? -18 12.734 7.145 1 95.75 122 ASN B CA 1
ATOM 2525 C C . ASN B 1 122 ? -17.875 11.75 5.984 1 95.75 122 ASN B C 1
ATOM 2527 O O . ASN B 1 122 ? -18.859 11.477 5.293 1 95.75 122 ASN B O 1
ATOM 2531 N N . LEU B 1 123 ? -16.688 11.195 5.828 1 95.56 123 LEU B N 1
ATOM 2532 C CA . LEU B 1 123 ? -16.469 10.289 4.711 1 95.56 123 LEU B CA 1
ATOM 2533 C C . LEU B 1 123 ? -16.828 8.852 5.094 1 95.56 123 LEU B C 1
ATOM 2535 O O . LEU B 1 123 ? -16.969 7.992 4.223 1 95.56 123 LEU B O 1
ATOM 2539 N N . ASN B 1 124 ? -16.844 8.586 6.336 1 97.06 124 ASN B N 1
ATOM 2540 C CA . ASN B 1 124 ? -17.234 7.281 6.867 1 97.06 124 ASN B CA 1
ATOM 2541 C C . ASN B 1 124 ? -16.266 6.191 6.438 1 97.06 124 ASN B C 1
ATOM 2543 O O . ASN B 1 124 ? -16.672 5.102 6.035 1 97.06 124 ASN B O 1
ATOM 2547 N N . PHE B 1 125 ? -15.039 6.527 6.465 1 98.44 125 PHE B N 1
ATOM 2548 C CA . PHE B 1 125 ? -14.016 5.527 6.199 1 98.44 125 PHE B CA 1
ATOM 2549 C C . PHE B 1 125 ? -13.805 4.633 7.418 1 98.44 125 PHE B C 1
ATOM 2551 O O . PHE B 1 125 ? -14.109 5.027 8.547 1 98.44 125 PHE B O 1
ATOM 2558 N N . ASN B 1 126 ? -13.305 3.428 7.188 1 98.69 126 ASN B N 1
ATOM 2559 C CA . ASN B 1 126 ? -13.133 2.424 8.234 1 98.69 126 ASN B CA 1
ATOM 2560 C C . ASN B 1 126 ? -11.766 2.549 8.914 1 98.69 126 ASN B C 1
ATOM 2562 O O . ASN B 1 126 ? -11.609 2.166 10.07 1 98.69 126 ASN B O 1
ATOM 2566 N N . LYS B 1 127 ? -10.844 3.088 8.164 1 98.94 127 LYS B N 1
ATOM 2567 C CA . LYS B 1 127 ? -9.477 3.107 8.68 1 98.94 127 LYS B CA 1
ATOM 2568 C C . LYS B 1 127 ? -8.68 4.266 8.078 1 98.94 127 LYS B C 1
ATOM 2570 O O . LYS B 1 127 ? -8.828 4.582 6.898 1 98.94 127 LYS B O 1
ATOM 2575 N N . VAL B 1 128 ? -7.848 4.836 8.875 1 98.94 128 VAL B N 1
ATOM 2576 C CA . VAL B 1 128 ? -6.832 5.793 8.438 1 98.94 128 VAL B CA 1
ATOM 2577 C C . VAL B 1 128 ? -5.441 5.238 8.727 1 98.94 128 VAL B C 1
ATOM 2579 O O . VAL B 1 128 ? -5.191 4.715 9.82 1 98.94 128 VAL B O 1
ATOM 2582 N N . GLU B 1 129 ? -4.574 5.348 7.738 1 98.94 129 GLU B N 1
ATOM 2583 C CA . GLU B 1 129 ? -3.223 4.812 7.863 1 98.94 129 GLU B CA 1
ATOM 2584 C C . GLU B 1 129 ? -2.182 5.926 7.797 1 98.94 129 GLU B C 1
ATOM 2586 O O . GLU B 1 129 ? -2.406 6.957 7.164 1 98.94 129 GLU B O 1
ATOM 2591 N N . PHE B 1 130 ? -1.087 5.711 8.445 1 98.94 130 PHE B N 1
ATOM 2592 C CA . PHE B 1 130 ? 0.119 6.527 8.398 1 98.94 130 PHE B CA 1
ATOM 2593 C C . PHE B 1 130 ? 1.341 5.672 8.086 1 98.94 130 PHE B C 1
ATOM 2595 O O . PHE B 1 130 ? 1.473 4.559 8.602 1 98.94 130 PHE B O 1
ATOM 2602 N N . ARG B 1 131 ? 2.154 6.141 7.262 1 98.88 131 ARG B N 1
ATOM 2603 C CA . ARG B 1 131 ? 3.459 5.547 6.988 1 98.88 131 ARG B CA 1
ATOM 2604 C C . ARG B 1 131 ? 4.586 6.508 7.348 1 98.88 131 ARG B C 1
ATOM 2606 O O . ARG B 1 131 ? 4.629 7.633 6.848 1 98.88 131 ARG B O 1
ATOM 2613 N N . ILE B 1 132 ? 5.469 6.027 8.211 1 98.75 132 ILE B N 1
ATOM 2614 C CA . ILE B 1 132 ? 6.488 6.938 8.719 1 98.75 132 ILE B CA 1
ATOM 2615 C C . ILE B 1 132 ? 7.852 6.254 8.695 1 98.75 132 ILE B C 1
ATOM 2617 O O . ILE B 1 132 ? 7.977 5.086 9.07 1 98.75 132 ILE B O 1
ATOM 2621 N N . ASP B 1 133 ? 8.852 6.996 8.273 1 98.69 133 ASP B N 1
ATOM 2622 C CA . ASP B 1 133 ? 10.219 6.496 8.375 1 98.69 133 ASP B CA 1
ATOM 2623 C C . ASP B 1 133 ? 10.562 6.121 9.812 1 98.69 133 ASP B C 1
ATOM 2625 O O . ASP B 1 133 ? 10.328 6.902 10.734 1 98.69 133 ASP B O 1
ATOM 2629 N N . GLU B 1 134 ? 11.117 4.934 9.93 1 98.62 134 GLU B N 1
ATOM 2630 C CA . GLU B 1 134 ? 11.477 4.426 11.25 1 98.62 134 GLU B CA 1
ATOM 2631 C C . GLU B 1 134 ? 12.438 5.379 11.961 1 98.62 134 GLU B C 1
ATOM 2633 O O . GLU B 1 134 ? 12.391 5.508 13.188 1 98.62 134 GLU B O 1
ATOM 2638 N N . ARG B 1 135 ? 13.25 6.16 11.242 1 98.12 135 ARG B N 1
ATOM 2639 C CA . ARG B 1 135 ? 14.242 7.082 11.789 1 98.12 135 ARG B CA 1
ATOM 2640 C C . ARG B 1 135 ? 13.578 8.375 12.266 1 98.12 135 ARG B C 1
ATOM 2642 O O . ARG B 1 135 ? 14.18 9.148 13.016 1 98.12 135 ARG B O 1
ATOM 2649 N N . ASN B 1 136 ? 12.375 8.656 11.766 1 97.75 136 ASN B N 1
ATOM 2650 C CA . ASN B 1 136 ? 11.695 9.906 12.094 1 97.75 136 ASN B CA 1
ATOM 2651 C C . ASN B 1 136 ? 10.938 9.797 13.414 1 97.75 136 ASN B C 1
ATOM 2653 O O . ASN B 1 136 ? 9.703 9.781 13.422 1 97.75 136 ASN B O 1
ATOM 2657 N N . ILE B 1 137 ? 11.656 9.805 14.438 1 97.75 137 ILE B N 1
ATOM 2658 C CA . ILE B 1 137 ? 11.125 9.57 15.773 1 97.75 137 ILE B CA 1
ATOM 2659 C C . ILE B 1 137 ? 10.078 10.633 16.109 1 97.75 137 ILE B C 1
ATOM 2661 O O . ILE B 1 137 ? 9.039 10.328 16.703 1 97.75 137 ILE B O 1
ATOM 2665 N N . LYS B 1 138 ? 10.32 11.859 15.695 1 95.44 138 LYS B N 1
ATOM 2666 C CA . LYS B 1 138 ? 9.398 12.961 15.961 1 95.44 138 LYS B CA 1
ATOM 2667 C C . LYS B 1 138 ? 8.031 12.68 15.344 1 95.44 138 LYS B C 1
ATOM 2669 O O . LYS B 1 138 ? 7 12.828 16.016 1 95.44 138 LYS B O 1
ATOM 2674 N N . SER B 1 139 ? 8 12.312 14.117 1 97.19 139 SER B N 1
ATOM 2675 C CA . SER B 1 139 ? 6.742 12.016 13.445 1 97.19 139 SER B CA 1
ATOM 2676 C C . SER B 1 139 ? 6.066 10.789 14.055 1 97.19 139 SER B C 1
ATOM 2678 O O . SER B 1 139 ? 4.84 10.758 14.195 1 97.19 139 SER B O 1
ATOM 2680 N N . ARG B 1 140 ? 6.859 9.789 14.414 1 98.5 140 ARG B N 1
ATOM 2681 C CA . ARG B 1 140 ? 6.301 8.602 15.062 1 98.5 140 ARG B CA 1
ATOM 2682 C C . ARG B 1 140 ? 5.609 8.969 16.375 1 98.5 140 ARG B C 1
ATOM 2684 O O . ARG B 1 140 ? 4.477 8.555 16.625 1 98.5 140 ARG B O 1
ATOM 2691 N N . LYS B 1 141 ? 6.246 9.766 17.156 1 97.75 141 LYS B N 1
ATOM 2692 C CA . LYS B 1 141 ? 5.66 10.203 18.422 1 97.75 141 LYS B CA 1
ATOM 2693 C C . LYS B 1 141 ? 4.387 11.008 18.188 1 97.75 141 LYS B C 1
ATOM 2695 O O . LYS B 1 141 ? 3.408 10.859 18.922 1 97.75 141 LYS B O 1
ATOM 2700 N N . ALA B 1 142 ? 4.398 11.883 17.188 1 97.62 142 ALA B N 1
ATOM 2701 C CA . ALA B 1 142 ? 3.232 12.711 16.875 1 97.62 142 ALA B CA 1
ATOM 2702 C C . ALA B 1 142 ? 2.023 11.844 16.531 1 97.62 142 ALA B C 1
ATOM 2704 O O . ALA B 1 142 ? 0.914 12.109 17.016 1 97.62 142 ALA B O 1
ATOM 2705 N N . VAL B 1 143 ? 2.227 10.828 15.766 1 98.38 143 VAL B N 1
ATOM 2706 C CA . VAL B 1 143 ? 1.117 9.984 15.336 1 98.38 143 VAL B CA 1
ATOM 2707 C C . VAL B 1 143 ? 0.65 9.109 16.5 1 98.38 143 VAL B C 1
ATOM 2709 O O . VAL B 1 143 ? -0.545 8.844 16.641 1 98.38 143 VAL B O 1
ATOM 2712 N N . GLU B 1 144 ? 1.56 8.672 17.281 1 98.31 144 GLU B N 1
ATOM 2713 C CA . GLU B 1 144 ? 1.194 7.922 18.484 1 98.31 144 GLU B CA 1
ATOM 2714 C C . GLU B 1 144 ? 0.36 8.773 19.438 1 98.31 144 GLU B C 1
ATOM 2716 O O . GLU B 1 144 ? -0.564 8.266 20.078 1 98.31 144 GLU B O 1
ATOM 2721 N N . LYS B 1 145 ? 0.675 10.023 19.469 1 97.38 145 LYS B N 1
ATOM 2722 C CA . LYS B 1 145 ? -0.067 10.945 20.312 1 97.38 145 LYS B CA 1
ATOM 2723 C C . LYS B 1 145 ? -1.475 11.18 19.766 1 97.38 145 LYS B C 1
ATOM 2725 O O . LYS B 1 145 ? -2.32 11.758 20.453 1 97.38 145 LYS B O 1
ATOM 2730 N N . LEU B 1 146 ? -1.74 10.766 18.609 1 98.31 146 LEU B N 1
ATOM 2731 C CA . LEU B 1 146 ? -3.084 10.828 18.047 1 98.31 146 LEU B CA 1
ATOM 2732 C C . LEU B 1 146 ? -3.902 9.609 18.469 1 98.31 146 LEU B C 1
ATOM 2734 O O . LEU B 1 146 ? -5.109 9.547 18.219 1 98.31 146 LEU B O 1
ATOM 2738 N N . GLY B 1 147 ? -3.223 8.602 18.984 1 98.5 147 GLY B N 1
ATOM 2739 C CA . GLY B 1 147 ? -3.893 7.355 19.344 1 98.5 147 GLY B CA 1
ATOM 2740 C C . GLY B 1 147 ? -3.719 6.27 18.297 1 98.5 147 GLY B C 1
ATOM 2741 O O . GLY B 1 147 ? -4.395 5.238 18.344 1 98.5 147 GLY B O 1
ATOM 2742 N N . ALA B 1 148 ? -2.859 6.449 17.391 1 98.88 148 ALA B N 1
ATOM 2743 C CA . ALA B 1 148 ? -2.635 5.453 16.344 1 98.88 148 ALA B CA 1
ATOM 2744 C C . ALA B 1 148 ? -1.824 4.273 16.875 1 98.88 148 ALA B C 1
ATOM 2746 O O . ALA B 1 148 ? -0.932 4.453 17.703 1 98.88 148 ALA B O 1
ATOM 2747 N N . SER B 1 149 ? -2.094 3.113 16.344 1 98.75 149 SER B N 1
ATOM 2748 C CA . SER B 1 149 ? -1.391 1.899 16.75 1 98.75 149 SER B CA 1
ATOM 2749 C C . SER B 1 149 ? -0.365 1.483 15.703 1 98.75 149 SER B C 1
ATOM 2751 O O . SER B 1 149 ? -0.637 1.545 14.5 1 98.75 149 SER B O 1
ATOM 2753 N N . LEU B 1 150 ? 0.786 1.03 16.141 1 98.88 150 LEU B N 1
ATOM 2754 C CA . LEU B 1 150 ? 1.784 0.45 15.258 1 98.88 150 LEU B CA 1
ATOM 2755 C C . LEU B 1 150 ? 1.367 -0.948 14.812 1 98.88 150 LEU B C 1
ATOM 2757 O O . LEU B 1 150 ? 1.163 -1.834 15.641 1 98.88 150 LEU B O 1
ATOM 2761 N N . GLU B 1 151 ? 1.296 -1.116 13.562 1 98.94 151 GLU B N 1
ATOM 2762 C CA . GLU B 1 151 ? 0.795 -2.383 13.039 1 98.94 151 GLU B CA 1
ATOM 2763 C C . GLU B 1 151 ? 1.926 -3.221 12.453 1 98.94 151 GLU B C 1
ATOM 2765 O O . GLU B 1 151 ? 1.759 -4.422 12.219 1 98.94 151 GLU B O 1
ATOM 2770 N N . GLY B 1 152 ? 3.045 -2.617 12.195 1 98.81 152 GLY B N 1
ATOM 2771 C CA . GLY B 1 152 ? 4.207 -3.311 11.664 1 98.81 152 GLY B CA 1
ATOM 2772 C C . GLY B 1 152 ? 5.238 -2.373 11.062 1 98.81 152 GLY B C 1
ATOM 2773 O O . GLY B 1 152 ? 5.047 -1.155 11.055 1 98.81 152 GLY B O 1
ATOM 2774 N N . ILE B 1 153 ? 6.336 -2.949 10.633 1 98.88 153 ILE B N 1
ATOM 2775 C CA . ILE B 1 153 ? 7.426 -2.209 10 1 98.88 153 ILE B CA 1
ATOM 2776 C C . ILE B 1 153 ? 7.805 -2.873 8.68 1 98.88 153 ILE B C 1
ATOM 2778 O O . ILE B 1 153 ? 8.289 -4.008 8.664 1 98.88 153 ILE B O 1
ATOM 2782 N N . LEU B 1 154 ? 7.562 -2.213 7.582 1 98.88 154 LEU B N 1
ATOM 2783 C CA . LEU B 1 154 ? 7.965 -2.697 6.266 1 98.88 154 LEU B CA 1
ATOM 2784 C C . LEU B 1 154 ? 9.445 -2.43 6.016 1 98.88 154 LEU B C 1
ATOM 2786 O O . LEU B 1 154 ? 9.875 -1.275 5.984 1 98.88 154 LEU B O 1
ATOM 2790 N N . ARG B 1 155 ? 10.164 -3.432 5.785 1 98.88 155 ARG B N 1
ATOM 2791 C CA . ARG B 1 155 ? 11.609 -3.311 5.641 1 98.88 155 ARG B CA 1
ATOM 2792 C C . ARG B 1 155 ? 11.977 -2.752 4.273 1 98.88 155 ARG B C 1
ATOM 2794 O O . ARG B 1 155 ? 11.508 -3.244 3.246 1 98.88 155 ARG B O 1
ATOM 2801 N N . GLN B 1 156 ? 12.773 -1.718 4.25 1 98.81 156 GLN B N 1
ATOM 2802 C CA . GLN B 1 156 ? 13.445 -1.188 3.072 1 98.81 156 GLN B CA 1
ATOM 2803 C C . GLN B 1 156 ? 12.477 -1.004 1.912 1 98.81 156 GLN B C 1
ATOM 2805 O O . GLN B 1 156 ? 12.758 -1.423 0.788 1 98.81 156 GLN B O 1
ATOM 2810 N N . ASN B 1 157 ? 11.344 -0.39 2.145 1 98.75 157 ASN B N 1
ATOM 2811 C CA . ASN B 1 157 ? 10.312 -0.344 1.111 1 98.75 157 ASN B CA 1
ATOM 2812 C C . ASN B 1 157 ? 10.266 1.018 0.424 1 98.75 157 ASN B C 1
ATOM 2814 O O . ASN B 1 157 ? 9.492 1.219 -0.515 1 98.75 157 ASN B O 1
ATOM 2818 N N . VAL B 1 158 ? 11.117 1.946 0.831 1 98.5 158 VAL B N 1
ATOM 2819 C CA . VAL B 1 158 ? 11.172 3.268 0.216 1 98.5 158 VAL B CA 1
ATOM 2820 C C . VAL B 1 158 ? 12.625 3.717 0.088 1 98.5 158 VAL B C 1
ATOM 2822 O O . VAL B 1 158 ? 13.422 3.537 1.014 1 98.5 158 VAL B O 1
ATOM 2825 N N . ILE B 1 159 ? 12.938 4.25 -1.028 1 97.81 159 ILE B N 1
ATOM 2826 C CA . ILE B 1 159 ? 14.258 4.844 -1.218 1 97.81 159 ILE B CA 1
ATOM 2827 C C . ILE B 1 159 ? 14.18 6.352 -0.993 1 97.81 159 ILE B C 1
ATOM 2829 O O . ILE B 1 159 ? 13.359 7.035 -1.612 1 97.81 159 ILE B O 1
ATOM 2833 N N . THR B 1 160 ? 15 6.848 -0.101 1 97.5 160 THR B N 1
ATOM 2834 C CA . THR B 1 160 ? 15.016 8.266 0.221 1 97.5 160 THR B CA 1
ATOM 2835 C C . THR B 1 160 ? 16.281 8.93 -0.308 1 97.5 160 THR B C 1
ATOM 2837 O O . THR B 1 160 ? 16.922 8.422 -1.23 1 97.5 160 THR B O 1
ATOM 2840 N N . LYS B 1 161 ? 16.562 10.062 0.196 1 95.5 161 LYS B N 1
ATOM 2841 C CA . LYS B 1 161 ? 17.734 10.828 -0.233 1 95.5 161 LYS B CA 1
ATOM 2842 C C . LYS B 1 161 ? 19 10.008 -0.083 1 95.5 161 LYS B C 1
ATOM 2844 O O . LYS B 1 161 ? 19.172 9.273 0.893 1 95.5 161 LYS B O 1
ATOM 2849 N N . ASN B 1 162 ? 19.859 10.102 -1.075 1 95.19 162 ASN B N 1
ATOM 2850 C CA . ASN B 1 162 ? 21.156 9.438 -1.093 1 95.19 162 ASN B CA 1
ATOM 2851 C C . ASN B 1 162 ? 21.016 7.918 -1.124 1 95.19 162 ASN B C 1
ATOM 2853 O O . ASN B 1 162 ? 21.812 7.199 -0.521 1 95.19 162 ASN B O 1
ATOM 2857 N N . ASN B 1 163 ? 19.938 7.422 -1.53 1 95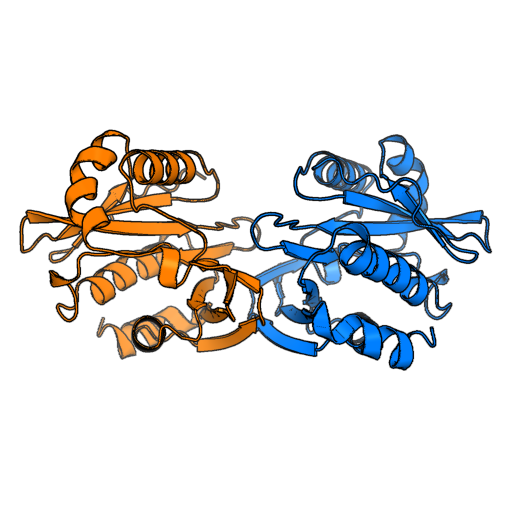.25 163 ASN B N 1
ATOM 2858 C CA . ASN B 1 163 ? 19.688 6.008 -1.787 1 95.25 163 ASN B CA 1
ATOM 2859 C C . ASN B 1 163 ? 19.562 5.215 -0.489 1 95.25 163 ASN B C 1
ATOM 2861 O O . ASN B 1 163 ? 19.875 4.023 -0.45 1 95.25 163 ASN B O 1
ATOM 2865 N N . ILE B 1 164 ? 19.188 5.965 0.497 1 97.19 164 ILE B N 1
ATOM 2866 C CA . ILE B 1 164 ? 18.922 5.281 1.758 1 97.19 164 ILE B CA 1
ATOM 2867 C C . ILE B 1 164 ? 17.625 4.484 1.649 1 97.19 164 ILE B C 1
ATOM 2869 O O . ILE B 1 164 ? 16.609 5.008 1.2 1 97.19 164 ILE B O 1
ATOM 2873 N N . LYS B 1 165 ? 17.703 3.238 2.041 1 97.81 165 LYS B N 1
ATOM 2874 C CA . LYS B 1 165 ? 16.516 2.391 2.062 1 97.81 165 LYS B CA 1
ATOM 2875 C C . LYS B 1 165 ? 15.82 2.451 3.418 1 97.81 165 LYS B C 1
ATOM 2877 O O . LYS B 1 165 ? 16.344 1.927 4.41 1 97.81 165 LYS B O 1
ATOM 2882 N N . ARG B 1 166 ? 14.68 2.969 3.33 1 97.56 166 ARG B N 1
ATOM 2883 C CA . ARG B 1 166 ? 13.906 3.248 4.539 1 97.56 166 ARG B CA 1
ATOM 2884 C C . ARG B 1 166 ? 13.039 2.055 4.926 1 97.56 166 ARG B C 1
ATOM 2886 O O . ARG B 1 166 ? 12.484 1.383 4.055 1 97.56 166 ARG B O 1
ATOM 2893 N N . ASN B 1 167 ? 13.047 1.77 6.285 1 98.75 167 ASN B N 1
ATOM 2894 C CA . ASN B 1 167 ? 11.945 1.002 6.844 1 98.75 167 ASN B CA 1
ATOM 2895 C C . ASN B 1 167 ? 10.758 1.897 7.184 1 98.75 167 ASN B C 1
ATOM 2897 O O . ASN B 1 167 ? 10.93 2.982 7.742 1 98.75 167 ASN B O 1
ATOM 2901 N N . SER B 1 168 ? 9.531 1.458 6.852 1 98.88 168 SER B N 1
ATOM 2902 C CA . SER B 1 168 ? 8.344 2.264 7.121 1 98.88 168 SER B CA 1
ATOM 2903 C C . SER B 1 168 ? 7.539 1.687 8.281 1 98.88 168 SER B C 1
ATOM 2905 O O . SER B 1 168 ? 7.086 0.542 8.219 1 98.88 168 SER B O 1
ATOM 2907 N N . CYS B 1 169 ? 7.363 2.475 9.289 1 98.94 169 CYS B N 1
ATOM 2908 C CA . CYS B 1 169 ? 6.422 2.139 10.352 1 98.94 169 CYS B CA 1
ATOM 2909 C C . CYS B 1 169 ? 4.984 2.348 9.891 1 98.94 169 CYS B C 1
ATOM 2911 O O . CYS B 1 169 ? 4.629 3.434 9.422 1 98.94 169 CYS B O 1
ATOM 2913 N N . CYS B 1 170 ? 4.223 1.319 10.039 1 98.94 170 CYS B N 1
ATOM 2914 C CA . CYS B 1 170 ? 2.82 1.378 9.641 1 98.94 170 CYS B CA 1
ATOM 2915 C C . CYS B 1 170 ? 1.923 1.605 10.852 1 98.94 170 CYS B C 1
ATOM 2917 O O . CYS B 1 170 ? 1.86 0.764 11.75 1 98.94 170 CYS B O 1
ATOM 2919 N N . TYR B 1 171 ? 1.239 2.74 10.836 1 98.94 171 TYR B N 1
ATOM 2920 C CA . TYR B 1 171 ? 0.274 3.043 11.891 1 98.94 171 TYR B CA 1
ATOM 2921 C C . TYR B 1 171 ? -1.146 3.07 11.336 1 98.94 171 TYR B C 1
ATOM 2923 O O . TYR B 1 171 ? -1.352 3.348 10.148 1 98.94 171 TYR B O 1
ATOM 2931 N N . GLY B 1 172 ? -2.109 2.775 12.211 1 98.94 172 GLY B N 1
ATOM 2932 C CA . GLY B 1 172 ? -3.502 2.82 11.797 1 98.94 172 GLY B CA 1
ATOM 2933 C C . GLY B 1 172 ? -4.445 3.217 12.914 1 98.94 172 GLY B C 1
ATOM 2934 O O . GLY B 1 172 ? -4.145 3.008 14.094 1 98.94 172 GLY B O 1
ATOM 2935 N N . ILE B 1 173 ? -5.523 3.842 12.602 1 98.94 173 ILE B N 1
ATOM 2936 C CA . ILE B 1 173 ? -6.672 4.102 13.461 1 98.94 173 ILE B CA 1
ATOM 2937 C C . ILE B 1 173 ? -7.938 3.553 12.805 1 98.94 173 ILE B C 1
ATOM 2939 O O . ILE B 1 173 ? -8.211 3.828 11.633 1 98.94 173 ILE B O 1
ATOM 2943 N N . LEU B 1 174 ? -8.672 2.783 13.555 1 98.88 174 LEU B N 1
ATOM 2944 C CA . LEU B 1 174 ? -9.938 2.246 13.07 1 98.88 174 LEU B CA 1
ATOM 2945 C C . LEU B 1 174 ? -11.094 3.146 13.469 1 98.88 174 LEU B C 1
ATOM 2947 O O . LEU B 1 174 ? -11.062 3.771 14.531 1 98.88 174 LEU B O 1
ATOM 2951 N N . LYS B 1 175 ? -12.078 3.123 12.648 1 98.56 175 LYS B N 1
ATOM 2952 C CA . LYS B 1 175 ? -13.281 3.902 12.93 1 98.56 175 LYS B CA 1
ATOM 2953 C C . LYS B 1 175 ? -13.852 3.559 14.305 1 98.56 175 LYS B C 1
ATOM 2955 O O . LYS B 1 175 ? -14.273 4.449 15.047 1 98.56 175 LYS B O 1
ATOM 2960 N N . GLU B 1 176 ? -13.906 2.316 14.672 1 98.44 176 GLU B N 1
ATOM 2961 C CA . GLU B 1 176 ? -14.492 1.87 15.938 1 98.44 176 GLU B CA 1
ATOM 2962 C C . GLU B 1 176 ? -13.711 2.404 17.125 1 98.44 176 GLU B C 1
ATOM 2964 O O . GLU B 1 176 ? -14.227 2.43 18.25 1 98.44 176 GLU B O 1
ATOM 2969 N N . GLU B 1 177 ? -12.516 2.812 16.906 1 98.69 177 GLU B N 1
ATOM 2970 C CA . GLU B 1 177 ? -11.664 3.332 17.969 1 98.69 177 GLU B CA 1
ATOM 2971 C C . GLU B 1 177 ? -11.82 4.844 18.125 1 98.69 177 GLU B C 1
ATOM 2973 O O . GLU B 1 177 ? -11.383 5.43 19.109 1 98.69 177 GLU B O 1
ATOM 2978 N N . TRP B 1 178 ? -12.43 5.5 17.188 1 98.5 178 TRP B N 1
ATOM 2979 C CA . TRP B 1 178 ? -12.352 6.945 17.031 1 98.5 178 TRP B CA 1
ATOM 2980 C C . TRP B 1 178 ? -13.023 7.664 18.188 1 98.5 178 TRP B C 1
ATOM 2982 O O . TRP B 1 178 ? -12.492 8.648 18.719 1 98.5 178 TRP B O 1
ATOM 2992 N N . ALA B 1 179 ? -14.109 7.188 18.656 1 97.75 179 ALA B N 1
ATOM 2993 C CA . ALA B 1 179 ? -14.812 7.844 19.766 1 97.75 179 ALA B CA 1
ATOM 2994 C C . ALA B 1 179 ? -13.938 7.902 21.016 1 97.75 179 ALA B C 1
ATOM 2996 O O . ALA B 1 179 ? -13.844 8.945 21.672 1 97.75 179 ALA B O 1
ATOM 2997 N N . ILE B 1 180 ? -13.297 6.82 21.312 1 98.12 180 ILE B N 1
ATOM 2998 C CA . ILE B 1 180 ? -12.438 6.746 22.484 1 98.12 180 ILE B CA 1
ATOM 2999 C C . ILE B 1 180 ? -11.195 7.609 22.281 1 98.12 180 ILE B C 1
ATOM 3001 O O . ILE B 1 180 ? -10.773 8.328 23.188 1 98.12 180 ILE B O 1
ATOM 3005 N N . ILE B 1 181 ? -10.672 7.547 21.094 1 98.44 181 ILE B N 1
ATOM 3006 C CA . ILE B 1 181 ? -9.477 8.312 20.75 1 98.44 181 ILE B CA 1
ATOM 3007 C C . ILE B 1 181 ? -9.781 9.805 20.859 1 98.44 181 ILE B C 1
ATOM 3009 O O . ILE B 1 181 ? -8.977 10.57 21.391 1 98.44 181 ILE B O 1
ATOM 3013 N N . LYS B 1 182 ? -10.898 10.211 20.375 1 97.12 182 LYS B N 1
ATOM 3014 C CA . LYS B 1 182 ? -11.305 11.609 20.469 1 97.12 182 LYS B CA 1
ATOM 3015 C C . LYS B 1 182 ? -11.32 12.086 21.906 1 97.12 182 LYS B C 1
ATOM 3017 O O . LYS B 1 182 ? -10.828 13.18 22.219 1 97.12 182 LYS B O 1
ATOM 3022 N N . GLN B 1 183 ? -11.773 11.297 22.734 1 96.38 183 GLN B N 1
ATOM 3023 C CA . GLN B 1 183 ? -11.883 11.633 24.141 1 96.38 183 GLN B CA 1
ATOM 3024 C C . GLN B 1 183 ? -10.516 11.625 24.828 1 96.38 183 GLN B C 1
ATOM 3026 O O . GLN B 1 183 ? -10.18 12.547 25.578 1 96.38 183 GLN B O 1
ATOM 3031 N N . GLN B 1 184 ? -9.75 10.68 24.516 1 96.56 184 GLN B N 1
ATOM 3032 C CA . GLN B 1 184 ? -8.516 10.438 25.25 1 96.56 184 GLN B CA 1
ATOM 3033 C C . GLN B 1 184 ? -7.387 11.328 24.75 1 96.56 184 GLN B C 1
ATOM 3035 O O . GLN B 1 184 ? -6.551 11.789 25.531 1 96.56 184 GLN B O 1
ATOM 3040 N N . PHE B 1 185 ? -7.43 11.578 23.469 1 95 185 PHE B N 1
ATOM 3041 C CA . PHE B 1 185 ? -6.246 12.195 22.891 1 95 185 PHE B CA 1
ATOM 3042 C C . PHE B 1 185 ? -6.551 13.609 22.422 1 95 185 PHE B C 1
ATOM 3044 O O . PHE B 1 185 ? -5.637 14.414 22.203 1 95 185 PHE B O 1
ATOM 3051 N N . PHE B 1 186 ? -7.816 13.938 22.234 1 94.19 186 PHE B N 1
ATOM 3052 C CA . PHE B 1 186 ? -8.164 15.258 21.719 1 94.19 186 PHE B CA 1
ATOM 3053 C C . PHE B 1 186 ? -9.078 15.992 22.688 1 94.19 186 PHE B C 1
ATOM 3055 O O . PHE B 1 186 ? -9.406 17.156 22.469 1 94.19 186 PHE B O 1
ATOM 3062 N N . ASN B 1 187 ? -9.406 15.352 23.75 1 87.44 187 ASN B N 1
ATOM 3063 C CA . ASN B 1 187 ? -10.234 15.922 24.797 1 87.44 187 ASN B CA 1
ATOM 3064 C C . ASN B 1 187 ? -11.547 16.469 24.25 1 87.44 187 ASN B C 1
ATOM 3066 O O . ASN B 1 187 ? -11.938 17.594 24.578 1 87.44 187 ASN B O 1
ATOM 3070 N N . THR B 1 188 ? -12.117 15.867 23.375 1 78.62 188 THR B N 1
ATOM 3071 C CA . THR B 1 188 ? -13.398 16.25 22.781 1 78.62 188 THR B CA 1
ATOM 3072 C C . THR B 1 188 ? -14.367 15.062 22.781 1 78.62 188 THR B C 1
ATOM 3074 O O . THR B 1 188 ? -13.938 13.906 22.75 1 78.62 188 THR B O 1
#

Radius of gyration: 22.24 Å; Cα contacts (8 Å, |Δi|>4): 757; chains: 2; bounding box: 41×65×50 Å

Foldseek 3Di:
DPPPPPDLDDQFKDWAFDDQVCLVQCLVQLCQDAPLVWAAAGPNDSVSSNVVRVCQNPDPFKGKTFMATNVVRGTFWIWMFGPHDLPQLETETDPTDGHPVCPPVCSVVSSVVSVVCCSCPVVNGFKYKYKTFPPPVVVVVSVVLLVWDFPDWAWQPGQGPPRDRTIITMTMDGSVCNVVSCCPRVVD/DPPPQPDLDDQFKDWAFDDQVCLVQCLVQLCQDAPLVWAPAGPNDSVSSNVVRVCQNPDPFKGKTFMATNVVRGTFWIWMFGPHDLPQLETETDPTDGHPVCPPVCSVVSSVVSVVCCSCPVVNGFKYKYKTFPPPVVVVVSVVLLVWDFDDWAWQPGQGPPRDRTIITMTMDGSVCNVVSCCPRVVD

pLDDT: mean 96.13, std 6.86, range [44.91, 98.94]

Sequence (376 aa):
MIHNVDNLKDNVVQLIPLKEKHIDLLWPIAQQIDVHKYGSNDISTLKKLTNYIHTAIEDKNSIPFAVFDMRTSAYVGSTRFGNIDDKNKVLHIGWTWISPKTQGTGLNHKMKYLMLTYAFENLNFNKVEFRIDERNIKSRKAVEKLGASLEGILRQNVITKNNIKRNSCCYGILKEEWAIIKQQFFNTMIHNVDNLKDNVVQLIPLKEKHIDLLWPIAQQIDVHKYGSNDISTLKKLTNYIHTAIEDKNSIPFAVFDMRTSAYVGSTRFGNIDDKNKVLHIGWTWISPKTQGTGLNHKMKYLMLTYAFENLNFNKVEFRIDERNIKSRKAVEKLGASLEGILRQNVITKNNIKRNSCCYGILKEEWAIIKQQFFNT

Solvent-accessible surface area (backbone atoms only — not comparable to full-atom values): 19978 Å² total; per-residue (Å²): 129,87,77,82,61,86,70,45,62,63,85,53,37,35,46,40,74,57,52,76,72,45,48,70,65,40,45,76,41,36,71,74,50,70,63,21,73,65,29,74,52,58,42,81,41,72,68,35,35,46,51,52,50,50,52,41,66,66,34,88,40,40,53,37,26,34,32,32,33,53,81,76,72,37,70,36,35,34,36,26,45,28,71,49,33,80,86,38,25,31,31,28,54,42,83,63,47,63,36,75,85,51,63,89,67,52,54,67,61,52,49,47,48,52,51,50,47,39,41,41,70,70,66,58,28,49,28,41,33,36,78,38,36,65,84,40,55,68,61,52,52,55,45,44,57,58,60,37,41,80,36,32,46,44,72,47,59,37,36,23,54,92,72,38,63,33,35,32,34,34,30,38,40,46,44,90,48,42,70,59,31,35,41,75,54,64,72,90,129,87,76,84,61,86,70,46,60,63,85,53,36,35,45,39,73,57,52,80,73,46,50,71,64,40,45,76,40,36,72,74,51,68,62,21,73,65,30,75,51,58,44,80,41,72,67,35,34,46,50,51,51,51,51,39,66,67,34,87,38,39,52,36,25,34,31,30,33,55,81,75,71,39,69,37,37,32,35,26,46,28,71,50,33,78,85,37,24,29,32,27,55,41,83,64,47,64,36,75,84,52,62,91,68,52,53,65,58,54,49,48,48,52,51,50,47,41,43,41,71,71,66,57,28,47,28,41,33,35,76,38,35,65,84,42,53,68,61,53,51,56,44,43,57,59,60,37,42,81,37,32,44,43,73,46,59,37,36,23,55,93,70,38,64,34,34,34,33,33,30,39,41,46,45,91,48,42,68,58,32,34,42,73,53,63,71,90

Secondary structure (DSSP, 8-state):
-----TT-B-SSEEEEE--TTHHHHHHHHHTT--GGGTSS---SSHHHHHHHHHHHHH-TT-EEEEEEETTTTEEEEEEEEEEEETTTTEEEEEEEEE-GGGTTSSHHHHHHHHHHHIIIIIS--SEEEEEEETT-HHHHHHHHTTTPEEEEEEEEEEE-GGG-EEEEEEEEEEHHHHHHHHHHHH--/-----TTEE-SSEEEEE--TTHHHHHHHHHTT--GGGTSS---SSHHHHHHHHHHHHH-TT-EEEEEEETTTTEEEEEEEEEEEETTTTEEEEEEEEE-GGGTTSSHHHHHHHHHHHIIIIIS--SEEEEEEETT-HHHHHHHHTTT-EEEEEEEEEEE-GGG-EEEEEEEEEEHHHHHHHHHHHH--

Nearest PDB structures (foldseek):
  8gxk-assembly2_C  TM=9.087E-01  e=5.011E-16  Pseudomonas jinjuensis
  3tcv-assembly1_A  TM=9.048E-01  e=7.292E-16  Brucella abortus 2308
  8gxf-assembly2_C  TM=9.172E-01  e=3.269E-15  Pseudomonas flexibilis
  8gxj-assembly1_A  TM=8.712E-01  e=1.202E-15  Pseudomonas aeruginosa PAO1
  3igr-assembly1_A  TM=8.234E-01  e=5.220E-12  Aliivibrio fischeri ES114

InterPro domains:
  IPR000182 GNAT domain [PF13302] (15-148)
  IPR000182 GNAT domain [PS51186] (13-176)
  IPR016181 Acyl-CoA N-acyltransferase [SSF55729] (8-175)